Protein AF-A0A6V8P733-F1 (afdb_monomer_lite)

Foldseek 3Di:
DDPVVVVVVLVVVLVVVVVVVVVVVPPPDDCVVVVVVVVVVVVVVVVVPPPDPDDDPDPPPDDDDDPVVVVVPPPVVVVVVVVVVVVVSVVVSVVLVDDPPVVDDPDDPVVVLVVVLLVCVLVVDQLVVLLVQLVVLLVCLVVCVVVVNNVSSVVSNVSSVSSVVSSVVSVVVVVVVVVVVVVVVVVPPPPPPPPPDDPDPVVVVVVVVVVVVVVVVVVVVVSVVSVVVVVVVCCVVVVVVVVVVVVVVPPPPDDDDDDDDDDDDDDDDDDDDDDDDDDDDDDDPDDDDPDDDDDDDDQQAPAEDEFAAQAQDPCPSVVLVVVSVVLRHHYDYYYHDPHNHDPADEDDDDPPSDDCVVVVVRPPDPRHDYDD

Sequence (372 aa):
MGPWLILVIGVISGFLIILIGIYIYRVPMSKESKSHLQEEARSIARITLSKGGKPYRLEIKMPTIPKRLADFVPSARFGLYAIAAFLAGAILFSTFFGIIGIFGFMVRLPYLLIAYFLLCLAYRLDSRVSIGIALFLLALCPILLIMGDDYRANSAANVAYAFLAMGVFFQLIELFRERRVSVEGEESGTPVPEPGIAPKVGEISQRLSSRATVGRRRARRRFLIGLVALITVVSLVGGIYLAGRWFFVSEKAQEVAPEVTTKAEPAPPTKVEKAPEAKPSPPPKVERAPEAKPSLEIDKSKIKIQVLNGNGVAGEAARIADVLKGSGFDIQAIADADYDAYPHTFIRHKPGQGDGRWSASIPSLPGCSSWG

InterPro domains:
  IPR027381 LytR/CpsA/Psr regulator, C-terminal domain [PF13399] (303-351)

Organism: NCBI:txid2754717

Secondary structure (DSSP, 8-state):
--HHHHHHHHHHHHHHHHHHHHHHHHS---HHHHHHH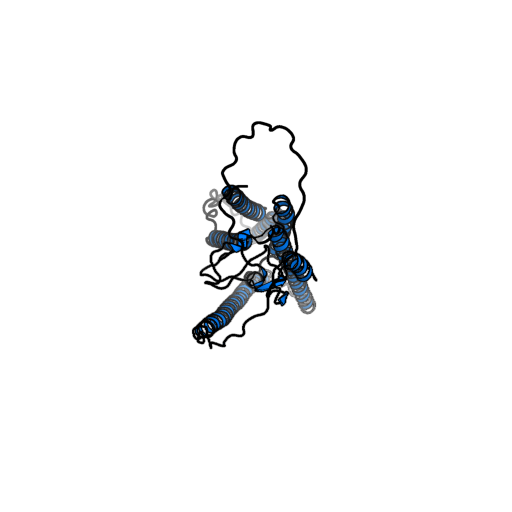HHHHHHHHHHGGGSS------------S-STTTTTS--HHHHHHHHHHHHHHHHHHHHHTS--EETTEE--HHHHHHHHHHHHHHHT--HHHHHHHHHHHHHHHHHHHHTT-HHHHHHHHHHHHHHHHHHHHHHHHHHHHHHHHHHHHHH--PPPPPTT----HHHHHHHHHHHHHHHHHHHHHHHHHHHHHHHHHHHHHHHHHHHHHHHHGGG----PPPPP-------PPPP----------PPP-------PPP-----GGG-EEEEEE-SS-TTHHHHHHHHHHHTT-EEEEEEE-S-S--SSEEE---TTS-SSGGGGTS---TTEEE--

pLDDT: mean 70.93, std 15.53, range [38.31, 98.06]

Radius of gyration: 37.91 Å; chains: 1; bounding box: 90×66×115 Å

Structure (mmCIF, N/CA/C/O backbone):
data_AF-A0A6V8P733-F1
#
_entry.id   AF-A0A6V8P733-F1
#
loop_
_atom_site.group_PDB
_atom_site.id
_atom_site.type_symbol
_atom_site.label_atom_id
_atom_site.label_alt_id
_atom_site.label_comp_id
_atom_site.label_asym_id
_atom_site.label_entity_id
_atom_site.label_seq_id
_atom_site.pdbx_PDB_ins_code
_atom_site.Cartn_x
_atom_site.Cartn_y
_atom_site.Cartn_z
_atom_site.occupancy
_atom_site.B_iso_or_equiv
_atom_site.auth_seq_id
_atom_site.auth_comp_id
_atom_site.auth_asym_id
_atom_site.auth_atom_id
_atom_site.pdbx_PDB_model_num
ATOM 1 N N . MET A 1 1 ? 8.555 18.206 -16.166 1.00 55.56 1 MET A N 1
ATOM 2 C CA . MET A 1 1 ? 8.320 19.032 -14.956 1.00 55.56 1 MET A CA 1
ATOM 3 C C . MET A 1 1 ? 9.546 18.943 -14.062 1.00 55.56 1 MET A C 1
ATOM 5 O O . MET A 1 1 ? 10.032 17.841 -13.857 1.00 55.56 1 MET A O 1
ATOM 9 N N . GLY A 1 2 ? 10.074 20.067 -13.569 1.00 76.62 2 GLY A N 1
ATOM 10 C CA . GLY A 1 2 ? 11.241 20.044 -12.679 1.00 76.62 2 GLY A CA 1
ATOM 11 C C . GLY A 1 2 ? 10.909 19.466 -11.291 1.00 76.62 2 GLY A C 1
ATOM 12 O O . GLY A 1 2 ? 9.777 19.634 -10.832 1.00 76.62 2 GLY A O 1
ATOM 13 N N . PRO A 1 3 ? 11.875 18.835 -10.594 1.00 59.12 3 PRO A N 1
ATOM 14 C CA . PRO A 1 3 ? 11.671 18.202 -9.281 1.00 59.12 3 PRO A CA 1
ATOM 15 C C . PRO A 1 3 ? 11.122 19.163 -8.212 1.00 59.12 3 PRO A C 1
ATOM 17 O O . PRO A 1 3 ? 10.379 18.754 -7.323 1.00 59.12 3 PRO A O 1
ATOM 20 N N . TRP A 1 4 ? 11.398 20.462 -8.347 1.00 67.06 4 TRP A N 1
ATOM 21 C CA . TRP A 1 4 ? 10.858 21.514 -7.483 1.00 67.06 4 TRP A CA 1
ATOM 22 C C . TRP A 1 4 ? 9.334 21.649 -7.541 1.00 67.06 4 TRP A C 1
ATOM 24 O O . TRP A 1 4 ? 8.705 21.920 -6.523 1.00 67.06 4 TRP A O 1
ATOM 34 N N . LEU A 1 5 ? 8.719 21.415 -8.702 1.00 66.88 5 LEU A N 1
ATOM 35 C CA . LEU A 1 5 ? 7.272 21.552 -8.858 1.00 66.88 5 LEU A CA 1
ATOM 36 C C . LEU A 1 5 ? 6.518 20.436 -8.118 1.00 66.88 5 LEU A C 1
ATOM 38 O O . LEU A 1 5 ? 5.485 20.686 -7.506 1.00 66.88 5 LEU A O 1
ATOM 42 N N . ILE A 1 6 ? 7.079 19.224 -8.110 1.00 57.59 6 ILE A N 1
ATOM 43 C CA . ILE A 1 6 ? 6.539 18.070 -7.378 1.00 57.59 6 ILE A CA 1
ATOM 44 C C . ILE A 1 6 ? 6.578 18.336 -5.867 1.00 57.59 6 ILE A C 1
ATOM 46 O O . ILE A 1 6 ? 5.619 18.042 -5.155 1.00 57.59 6 ILE A O 1
ATOM 50 N N . LEU A 1 7 ? 7.658 18.959 -5.389 1.00 55.47 7 LEU A N 1
ATOM 51 C CA . LEU A 1 7 ? 7.824 19.328 -3.984 1.00 55.47 7 LEU A CA 1
ATOM 52 C C . LEU A 1 7 ? 6.789 20.386 -3.563 1.00 55.47 7 LEU A C 1
ATOM 54 O O . LEU A 1 7 ? 6.132 20.233 -2.535 1.00 55.47 7 LEU A O 1
ATOM 58 N N . VAL A 1 8 ? 6.567 21.406 -4.398 1.00 71.94 8 VAL A N 1
ATOM 59 C CA . VAL A 1 8 ? 5.563 22.455 -4.150 1.00 71.94 8 VAL A CA 1
ATOM 60 C C . VAL A 1 8 ? 4.141 21.885 -4.136 1.00 71.94 8 VAL A C 1
ATOM 62 O O . VAL A 1 8 ? 3.382 22.172 -3.211 1.00 71.94 8 VAL A O 1
ATOM 65 N N . ILE A 1 9 ? 3.785 21.025 -5.098 1.00 69.00 9 ILE A N 1
ATOM 66 C CA . ILE A 1 9 ? 2.468 20.364 -5.137 1.00 69.00 9 ILE A CA 1
ATOM 67 C C . ILE A 1 9 ? 2.274 19.474 -3.900 1.00 69.00 9 ILE A C 1
ATOM 69 O O . ILE A 1 9 ? 1.206 19.492 -3.286 1.00 69.00 9 ILE A O 1
ATOM 73 N N . GLY A 1 10 ? 3.318 18.752 -3.484 1.00 63.66 10 GLY A N 1
ATOM 74 C CA . GLY A 1 10 ? 3.298 17.927 -2.280 1.00 63.66 10 GLY A CA 1
ATOM 75 C C . GLY A 1 10 ? 3.010 18.731 -1.011 1.00 63.66 10 GLY A C 1
ATOM 76 O O . GLY A 1 10 ? 2.095 18.385 -0.262 1.00 63.66 10 GLY A O 1
ATOM 77 N N . VAL A 1 11 ? 3.716 19.848 -0.814 1.00 64.62 11 VAL A N 1
ATOM 78 C CA . VAL A 1 11 ? 3.518 20.746 0.338 1.00 64.62 11 VAL A CA 1
ATOM 79 C C . VAL A 1 11 ? 2.111 21.347 0.343 1.00 64.62 11 VAL A C 1
ATOM 81 O O . VAL A 1 11 ? 1.450 21.337 1.382 1.00 64.62 11 VAL A O 1
ATOM 84 N N . ILE A 1 12 ? 1.619 21.809 -0.811 1.00 72.44 12 ILE A N 1
ATOM 85 C CA . ILE A 1 12 ? 0.267 22.375 -0.935 1.00 72.44 12 ILE A CA 1
ATOM 86 C C . ILE A 1 12 ? -0.797 21.313 -0.625 1.00 72.44 12 ILE A C 1
ATOM 88 O O . ILE A 1 12 ? -1.737 21.593 0.120 1.00 72.44 12 ILE A O 1
ATOM 92 N N . SER A 1 13 ? -0.635 20.080 -1.122 1.00 62.59 13 SER A N 1
ATOM 93 C CA . SER A 1 13 ? -1.574 18.982 -0.852 1.00 62.59 13 SER A CA 1
ATOM 94 C C . SER A 1 13 ? -1.619 18.601 0.633 1.00 62.59 13 SER A C 1
ATOM 96 O O . SER A 1 13 ? -2.702 18.439 1.197 1.00 62.59 13 SER A O 1
ATOM 98 N N . GLY A 1 14 ? -0.461 18.554 1.304 1.00 62.41 14 GLY A N 1
ATOM 99 C CA . GLY A 1 14 ? -0.376 18.293 2.740 1.00 62.41 14 GLY A CA 1
ATOM 100 C C . GLY A 1 14 ? -1.059 19.385 3.562 1.00 62.41 14 GLY A C 1
ATOM 101 O O . GLY A 1 14 ? -1.810 19.088 4.493 1.00 62.41 14 GLY A O 1
ATOM 102 N N . PHE A 1 15 ? -0.877 20.650 3.174 1.00 65.38 15 PHE A N 1
ATOM 103 C CA . PHE A 1 15 ? -1.546 21.780 3.818 1.00 65.38 15 PHE A CA 1
ATOM 104 C C . PHE A 1 15 ? -3.069 21.727 3.629 1.00 65.38 15 PHE A C 1
ATOM 106 O O . PHE A 1 15 ? -3.821 21.976 4.572 1.00 65.38 15 PHE A O 1
ATOM 113 N N . LEU A 1 16 ? -3.536 21.334 2.440 1.00 70.38 16 LEU A N 1
ATOM 114 C CA . LEU A 1 16 ? -4.960 21.190 2.138 1.00 70.38 16 LEU A CA 1
ATOM 115 C C . LEU A 1 16 ? -5.617 20.086 2.982 1.00 70.38 16 LEU A C 1
ATOM 117 O O . LEU A 1 16 ? -6.702 20.296 3.519 1.00 70.38 16 LEU A O 1
ATOM 121 N N . ILE A 1 17 ? -4.947 18.944 3.172 1.00 69.75 17 ILE A N 1
ATOM 122 C CA . ILE A 1 17 ? -5.433 17.848 4.030 1.00 69.75 17 ILE A CA 1
ATOM 123 C C . ILE A 1 17 ? -5.555 18.308 5.488 1.00 69.75 17 ILE A C 1
ATOM 125 O O . ILE A 1 17 ? -6.558 18.022 6.144 1.00 69.75 17 ILE A O 1
ATOM 129 N N . ILE A 1 18 ? -4.574 19.064 5.993 1.00 61.97 18 ILE A N 1
ATOM 130 C CA . ILE A 1 18 ? -4.623 19.639 7.345 1.00 61.97 18 ILE A CA 1
ATOM 131 C C . ILE A 1 18 ? -5.804 20.610 7.472 1.00 61.97 18 ILE A C 1
ATOM 133 O O . ILE A 1 18 ? -6.551 20.544 8.449 1.00 61.97 18 ILE A O 1
ATOM 137 N N . LEU A 1 19 ? -6.024 21.473 6.476 1.00 69.94 19 LEU A N 1
ATOM 138 C CA . LEU A 1 19 ? -7.146 22.415 6.459 1.00 69.94 19 LEU A CA 1
ATOM 139 C C . LEU A 1 19 ? -8.509 21.710 6.392 1.00 69.94 19 LEU A C 1
ATOM 141 O O . LEU A 1 19 ? -9.424 22.106 7.113 1.00 69.94 19 LEU A O 1
ATOM 145 N N . ILE A 1 20 ? -8.639 20.644 5.598 1.00 69.38 20 ILE A N 1
ATOM 146 C CA . ILE A 1 20 ? -9.849 19.808 5.535 1.00 69.38 20 ILE A CA 1
ATOM 147 C C . ILE A 1 20 ? -10.085 19.112 6.879 1.00 69.38 20 ILE A C 1
ATOM 149 O O . ILE A 1 20 ? -11.205 19.123 7.386 1.00 69.38 20 ILE A O 1
ATOM 153 N N . GLY A 1 21 ? -9.034 18.572 7.502 1.00 64.31 21 GLY A N 1
ATOM 154 C CA . GLY A 1 21 ? -9.106 17.986 8.840 1.00 64.31 21 GLY A CA 1
ATOM 155 C C . GLY A 1 21 ? -9.596 18.993 9.880 1.00 64.31 21 GLY A C 1
ATOM 156 O O . GLY A 1 21 ? -10.518 18.693 10.635 1.00 64.31 21 GLY A O 1
ATOM 157 N N . ILE A 1 22 ? -9.053 20.217 9.866 1.00 66.56 22 ILE A N 1
ATOM 158 C CA . ILE A 1 22 ? -9.512 21.323 10.717 1.00 66.56 22 ILE A CA 1
ATOM 159 C C . ILE A 1 22 ? -10.975 21.665 10.419 1.00 66.56 22 ILE A C 1
ATOM 161 O O . ILE A 1 22 ? -11.746 21.835 11.357 1.00 66.56 22 ILE A O 1
ATOM 165 N N . TYR A 1 23 ? -11.378 21.754 9.149 1.00 71.69 23 TYR A N 1
ATOM 166 C CA . TYR A 1 23 ? -12.747 22.092 8.752 1.00 71.69 23 TYR A CA 1
ATOM 167 C C . TYR A 1 23 ? -13.765 21.045 9.220 1.00 71.69 23 TYR A C 1
ATOM 169 O O . TYR A 1 23 ? -14.768 21.408 9.833 1.00 71.69 23 TYR A O 1
ATOM 177 N N . ILE A 1 24 ? -13.472 19.755 9.025 1.00 62.53 24 ILE A N 1
ATOM 178 C CA . ILE A 1 24 ? -14.313 18.643 9.494 1.00 62.53 24 ILE A CA 1
ATOM 179 C C . ILE A 1 24 ? -14.423 18.668 11.022 1.00 62.53 24 ILE A C 1
ATOM 181 O O . ILE A 1 24 ? -15.520 18.549 11.563 1.00 62.53 24 ILE A O 1
ATOM 185 N N . TYR A 1 25 ? -13.313 18.901 11.730 1.00 57.31 25 TYR A N 1
ATOM 186 C CA . TYR A 1 25 ? -13.326 19.014 13.193 1.00 57.31 25 TYR A CA 1
ATOM 187 C C . TYR A 1 25 ? -14.029 20.278 13.701 1.00 57.31 25 TYR A C 1
ATOM 189 O O . TYR A 1 25 ? -14.443 20.347 14.860 1.00 57.31 25 TYR A O 1
ATOM 197 N N . ARG A 1 26 ? -14.147 21.295 12.843 1.00 57.25 26 ARG A N 1
ATOM 198 C CA . ARG A 1 26 ? -14.798 22.569 13.141 1.00 57.25 26 ARG A CA 1
ATOM 199 C C . ARG A 1 26 ? -16.292 22.547 12.850 1.00 57.25 26 ARG A C 1
ATOM 201 O O . ARG A 1 26 ? -16.945 23.514 13.235 1.00 57.25 26 ARG A O 1
ATOM 208 N N . VAL A 1 27 ? -16.844 21.489 12.239 1.00 47.72 27 VAL A N 1
ATOM 209 C CA . VAL A 1 27 ? -18.299 21.334 12.107 1.00 47.72 27 VAL A CA 1
ATOM 210 C C . VAL A 1 27 ? -18.886 21.359 13.521 1.00 47.72 27 VAL A C 1
ATOM 212 O O . VAL A 1 27 ? -18.653 20.443 14.314 1.00 47.72 27 VAL A O 1
ATOM 215 N N . PRO A 1 28 ? -19.582 22.442 13.900 1.00 49.06 28 PRO A N 1
ATOM 216 C CA . PRO A 1 28 ? -20.073 22.587 15.252 1.00 49.06 28 PRO A CA 1
ATOM 217 C C . PRO A 1 28 ? -21.143 21.521 15.467 1.00 49.06 28 PRO A C 1
ATOM 219 O O . PRO A 1 28 ? -22.104 21.458 14.702 1.00 49.06 28 PRO A O 1
ATOM 222 N N . MET A 1 29 ? -20.976 20.706 16.515 1.00 49.16 29 MET A N 1
ATOM 223 C CA . MET A 1 29 ? -22.036 19.846 17.053 1.00 49.16 29 MET A CA 1
ATOM 224 C C . MET A 1 29 ? -23.368 20.601 16.988 1.00 49.16 29 MET A C 1
ATOM 226 O O . MET A 1 29 ? -23.444 21.745 17.463 1.00 49.16 29 MET A O 1
ATOM 230 N N . SER A 1 30 ? -24.356 19.991 16.323 1.00 46.78 30 SER A N 1
ATOM 231 C CA . SER A 1 30 ? -25.614 20.636 15.953 1.00 46.78 30 SER A CA 1
ATOM 232 C C . SER A 1 30 ? -26.247 21.324 17.167 1.00 46.78 30 SER A C 1
ATOM 234 O O . SER A 1 30 ? -26.130 20.876 18.315 1.00 46.78 30 SER A O 1
ATOM 236 N N . LYS A 1 31 ? -26.896 22.467 16.920 1.00 48.22 31 LYS A N 1
ATOM 237 C CA . LYS A 1 31 ? -27.507 23.311 17.960 1.00 48.22 31 LYS A CA 1
ATOM 238 C C . LYS A 1 31 ? -28.497 22.542 18.858 1.00 48.22 31 LYS A C 1
ATOM 240 O O . LYS A 1 31 ? -28.681 22.960 19.998 1.00 48.22 31 LYS A O 1
ATOM 245 N N . GLU A 1 32 ? -29.036 21.409 18.403 1.00 51.88 32 GLU A N 1
ATOM 246 C CA . GLU A 1 32 ? -29.930 20.524 19.168 1.00 51.88 32 GLU A CA 1
ATOM 247 C C . GLU A 1 32 ? -29.290 19.923 20.425 1.00 51.88 32 GLU A C 1
ATOM 249 O O . GLU A 1 32 ? -29.946 19.805 21.457 1.00 51.88 32 GLU A O 1
ATOM 254 N N . SER A 1 33 ? -27.989 19.611 20.410 1.00 53.69 33 SER A N 1
ATOM 255 C CA . SER A 1 33 ? -27.329 19.086 21.617 1.00 53.69 33 SER A CA 1
ATOM 256 C C . SER A 1 33 ? -27.213 20.152 22.717 1.00 53.69 33 SER A C 1
ATOM 258 O O . SER A 1 33 ? -27.236 19.842 23.909 1.00 53.69 33 SER A O 1
ATOM 260 N N . LYS A 1 34 ? -27.135 21.434 22.329 1.00 54.44 34 LYS A N 1
ATOM 261 C CA . LYS A 1 34 ? -27.039 22.557 23.272 1.00 54.44 34 LYS A CA 1
ATOM 262 C C . LYS A 1 34 ? -28.395 22.946 23.854 1.00 54.44 34 LYS A C 1
ATOM 264 O O . LYS A 1 34 ? -28.431 23.334 25.019 1.00 54.44 34 LYS A O 1
ATOM 269 N N . SER A 1 35 ? -29.485 22.829 23.094 1.00 64.50 35 SER A N 1
ATOM 270 C CA . SER A 1 35 ? -30.830 23.108 23.613 1.00 64.50 35 SER A CA 1
ATOM 271 C C . SER A 1 35 ? -31.251 22.085 24.666 1.00 64.50 35 SER A C 1
ATOM 273 O O . SER A 1 35 ? -31.761 22.490 25.706 1.00 64.50 35 SER A O 1
ATOM 275 N N . HIS A 1 36 ? -30.930 20.801 24.475 1.00 58.41 36 HIS A N 1
ATOM 276 C CA . HIS A 1 36 ? -31.295 19.747 25.429 1.00 58.41 36 HIS A CA 1
ATOM 277 C C . HIS A 1 36 ? -30.606 19.917 26.797 1.00 58.41 36 HIS A C 1
ATOM 279 O O . HIS A 1 36 ? -31.254 19.838 27.838 1.00 58.41 36 HIS A O 1
ATOM 285 N N . LEU A 1 37 ? -29.310 20.257 26.811 1.00 61.94 37 LEU A N 1
ATOM 286 C CA . LEU A 1 37 ? -28.568 20.546 28.050 1.00 61.94 37 LEU A CA 1
ATOM 287 C C . LEU A 1 37 ? -29.039 21.839 28.734 1.00 61.94 37 LEU A C 1
ATOM 289 O O . LEU A 1 37 ? -28.993 21.960 29.959 1.00 61.94 37 LEU A O 1
ATOM 293 N N . GLN A 1 38 ? -29.489 22.822 27.953 1.00 69.50 38 GLN A N 1
ATOM 294 C CA . GLN A 1 38 ? -29.988 24.088 28.482 1.00 69.50 38 GLN A CA 1
ATOM 295 C C . GLN A 1 38 ? -31.410 23.953 29.053 1.00 69.50 38 GLN A C 1
ATOM 297 O O . GLN A 1 38 ? -31.733 24.619 30.038 1.00 69.50 38 GLN A O 1
ATOM 302 N N . GLU A 1 39 ? -32.244 23.081 28.486 1.00 67.00 39 GLU A N 1
ATOM 303 C CA . GLU A 1 39 ? -33.546 22.718 29.053 1.00 67.00 39 GLU A CA 1
ATOM 304 C C . GLU A 1 39 ? -33.414 21.863 30.314 1.00 67.00 39 GLU A C 1
ATOM 306 O O . GLU A 1 39 ? -34.112 22.126 31.292 1.00 67.00 39 GLU A O 1
ATOM 311 N N . GLU A 1 40 ? -32.463 20.928 30.351 1.00 66.44 40 GLU A N 1
ATOM 312 C CA . GLU A 1 40 ? -32.188 20.108 31.536 1.00 66.44 40 GLU A CA 1
ATOM 313 C C . GLU A 1 40 ? -31.651 20.957 32.706 1.00 66.44 40 GLU A C 1
ATOM 315 O O . GLU A 1 40 ? -32.096 20.833 33.846 1.00 66.44 40 GLU A O 1
ATOM 320 N N . ALA A 1 41 ? -30.783 21.937 32.430 1.00 63.50 41 ALA A N 1
ATOM 321 C CA . ALA A 1 41 ? -30.348 22.901 33.444 1.00 63.50 41 ALA A CA 1
ATOM 322 C C . ALA A 1 41 ? -31.504 23.787 33.957 1.00 63.50 41 ALA A C 1
ATOM 324 O O . ALA A 1 41 ? -31.560 24.127 35.143 1.00 63.50 41 ALA A O 1
ATOM 325 N N . ARG A 1 42 ? -32.453 24.151 33.081 1.00 67.19 42 ARG A N 1
ATOM 326 C CA . ARG A 1 42 ? -33.645 24.934 33.454 1.00 67.19 42 ARG A CA 1
ATOM 327 C C . ARG A 1 42 ? -34.664 24.119 34.249 1.00 67.19 42 ARG A C 1
ATOM 329 O O . ARG A 1 42 ? -35.345 24.703 35.092 1.00 67.19 42 ARG A O 1
ATOM 336 N N . SER A 1 43 ? -34.795 22.817 33.996 1.00 60.12 43 SER A N 1
ATOM 337 C CA . SER A 1 43 ? -35.713 21.949 34.743 1.00 60.12 43 SER A CA 1
ATOM 338 C C . SER A 1 43 ? -35.197 21.689 36.161 1.00 60.12 43 SER A C 1
ATOM 340 O O . SER A 1 43 ? -35.960 21.830 37.117 1.00 60.12 43 SER A O 1
ATOM 342 N N . ILE A 1 44 ? -33.887 21.463 36.327 1.00 56.00 44 ILE A N 1
ATOM 343 C CA . ILE A 1 44 ? -33.249 21.298 37.644 1.00 56.00 44 ILE A CA 1
ATOM 344 C C . ILE A 1 44 ? -33.380 22.577 38.486 1.00 56.00 44 ILE A C 1
ATOM 346 O O . ILE A 1 44 ? -33.734 22.505 39.662 1.00 56.00 44 ILE A O 1
ATOM 350 N N . ALA A 1 45 ? -33.176 23.760 37.893 1.00 57.19 45 ALA A N 1
ATOM 351 C CA . ALA A 1 45 ? -33.324 25.034 38.602 1.00 57.19 45 ALA A CA 1
ATOM 352 C C . ALA A 1 45 ? -34.768 25.304 39.073 1.00 57.19 45 ALA A C 1
ATOM 354 O O . ALA A 1 45 ? -34.972 25.928 40.115 1.00 57.19 45 ALA A O 1
ATOM 355 N N . ARG A 1 46 ? -35.774 24.813 38.335 1.00 54.22 46 ARG A N 1
ATOM 356 C CA . ARG A 1 46 ? -37.192 24.969 38.694 1.00 54.22 46 ARG A CA 1
ATOM 357 C C . ARG A 1 46 ? -37.601 24.100 39.886 1.00 54.22 46 ARG A C 1
ATOM 359 O O . ARG A 1 46 ? -38.428 24.528 40.685 1.00 54.22 46 ARG A O 1
ATOM 366 N N . ILE A 1 47 ? -37.006 22.917 40.041 1.00 53.72 47 ILE A N 1
ATOM 367 C CA . ILE A 1 47 ? -37.365 21.967 41.109 1.00 53.72 47 ILE A CA 1
ATOM 368 C C . ILE A 1 47 ? -36.881 22.453 42.488 1.00 53.72 47 ILE A C 1
ATOM 370 O O . ILE A 1 47 ? -37.546 22.222 43.497 1.00 53.72 47 ILE A O 1
ATOM 374 N N . THR A 1 48 ? -35.772 23.191 42.551 1.00 53.31 48 THR A N 1
ATOM 375 C CA . THR A 1 48 ? -35.184 23.634 43.828 1.00 53.31 48 THR A CA 1
ATOM 376 C C . THR A 1 48 ? -35.931 24.809 44.477 1.00 53.31 48 THR A C 1
ATOM 378 O O . THR A 1 48 ? -35.799 25.025 45.678 1.00 53.31 48 THR A O 1
ATOM 381 N N . LEU A 1 49 ? -36.755 25.548 43.726 1.00 53.03 49 LEU A N 1
ATOM 382 C CA . LEU A 1 49 ? -37.459 26.741 44.226 1.00 53.03 49 LEU A CA 1
ATOM 383 C C . LEU A 1 49 ? -38.832 26.458 44.858 1.00 53.03 49 LEU A C 1
ATOM 385 O O . LEU A 1 49 ? -39.411 27.351 45.466 1.00 53.03 49 LEU A O 1
ATOM 389 N N . SER A 1 50 ? -39.355 25.230 44.769 1.00 48.50 50 SER A N 1
ATOM 390 C CA . SER A 1 50 ? -40.698 24.910 45.285 1.00 48.50 50 SER A CA 1
ATOM 391 C C . SER A 1 50 ? -40.721 24.423 46.743 1.00 48.50 50 SER A C 1
ATOM 393 O O . SER A 1 50 ? -41.789 24.092 47.259 1.00 48.50 50 SER A O 1
ATOM 395 N N . LYS A 1 51 ? -39.575 24.350 47.433 1.00 47.91 51 LYS A N 1
ATOM 396 C CA . LYS A 1 51 ? -39.474 23.733 48.766 1.00 47.91 51 LYS A CA 1
ATOM 397 C C . LYS A 1 51 ? -39.238 24.777 49.864 1.00 47.91 51 LYS A C 1
ATOM 399 O O . LYS A 1 51 ? -38.142 24.895 50.397 1.00 47.91 51 LYS A O 1
ATOM 404 N N . GLY A 1 52 ? -40.289 25.518 50.210 1.00 58.34 52 GLY A N 1
ATOM 405 C CA . GLY A 1 52 ? -40.328 26.381 51.398 1.00 58.34 52 GLY A CA 1
ATOM 406 C C . GLY A 1 52 ? -40.769 27.801 51.073 1.00 58.34 52 GLY A C 1
ATOM 407 O O . GLY A 1 52 ? -39.963 28.617 50.644 1.00 58.34 52 GLY A O 1
ATOM 408 N N . GLY A 1 53 ? -42.058 28.079 51.283 1.00 54.38 53 GLY A N 1
ATOM 409 C CA . GLY A 1 53 ? -42.756 29.319 50.930 1.00 54.38 53 GLY A CA 1
ATOM 410 C C . GLY A 1 53 ? -42.289 30.580 51.661 1.00 54.38 53 GLY A C 1
ATOM 411 O O . GLY A 1 53 ? -43.050 31.173 52.419 1.00 54.38 53 GLY A O 1
ATOM 412 N N . LYS A 1 54 ? -41.059 31.029 51.407 1.00 53.47 54 LYS A N 1
ATOM 413 C CA . LYS A 1 54 ? -40.601 32.385 51.723 1.00 53.47 54 LYS A CA 1
ATOM 414 C C . LYS A 1 54 ? -40.088 33.057 50.442 1.00 53.47 54 LYS A C 1
ATOM 416 O O . LYS A 1 54 ? -39.345 32.425 49.692 1.00 53.47 54 LYS A O 1
ATOM 421 N N . PRO A 1 55 ? -40.474 34.313 50.157 1.00 48.97 55 PRO A N 1
ATOM 422 C CA . PRO A 1 55 ? -40.005 35.029 48.979 1.00 48.97 55 PRO A CA 1
ATOM 423 C C . PRO A 1 55 ? -38.547 35.446 49.191 1.00 48.97 55 PRO A C 1
ATOM 425 O O . PRO A 1 55 ? -38.255 36.423 49.877 1.00 48.97 55 PRO A O 1
ATOM 428 N N . TYR A 1 56 ? -37.611 34.699 48.615 1.00 51.44 56 TYR A N 1
ATOM 429 C CA . TYR A 1 56 ? -36.213 35.114 48.568 1.00 51.44 56 TYR A CA 1
ATOM 430 C C . TYR A 1 56 ? -36.007 36.026 47.355 1.00 51.44 56 TYR A C 1
ATOM 432 O O . TYR A 1 56 ? -36.267 35.634 46.216 1.00 51.44 56 TYR A O 1
ATOM 440 N N . ARG A 1 57 ? -35.539 37.256 47.598 1.00 46.41 57 ARG A N 1
ATOM 441 C CA . ARG A 1 57 ? -35.109 38.193 46.554 1.00 46.41 57 ARG A CA 1
ATOM 442 C C . ARG A 1 57 ? -33.827 37.645 45.931 1.00 46.41 57 ARG A C 1
ATOM 444 O O . ARG A 1 57 ? -32.750 37.752 46.509 1.00 46.41 57 ARG A O 1
ATOM 451 N N . LEU A 1 58 ? -33.968 36.994 44.784 1.00 48.25 58 LEU A N 1
ATOM 452 C CA . LEU A 1 58 ? -32.868 36.342 44.087 1.00 48.25 58 LEU A CA 1
ATOM 453 C C . LEU A 1 58 ? -32.093 37.404 43.304 1.00 48.25 58 LEU A C 1
ATOM 455 O O . LEU A 1 58 ? -32.468 37.791 42.199 1.00 48.25 58 LEU A O 1
ATOM 459 N N . GLU A 1 59 ? -31.035 37.928 43.918 1.00 44.56 59 GLU A N 1
ATOM 460 C CA . GLU A 1 59 ? -30.091 38.818 43.253 1.00 44.56 59 GLU A CA 1
ATOM 461 C C . GLU A 1 59 ? -29.258 37.978 42.275 1.00 44.56 59 GLU A C 1
ATOM 463 O O . GLU A 1 59 ? -28.242 37.372 42.620 1.00 44.56 59 GLU A O 1
ATOM 468 N N . ILE A 1 60 ? -29.744 37.861 41.039 1.00 47.94 60 ILE A N 1
ATOM 469 C CA . ILE A 1 60 ? -29.017 37.184 39.968 1.00 47.94 60 ILE A CA 1
ATOM 470 C C . ILE A 1 60 ? -27.885 38.121 39.545 1.00 47.94 60 ILE A C 1
ATOM 472 O O . ILE A 1 60 ? -28.023 38.922 38.621 1.00 47.94 60 ILE A O 1
ATOM 476 N N . LYS A 1 61 ? -26.745 38.016 40.233 1.00 38.31 61 LYS A N 1
ATOM 477 C CA . LYS A 1 61 ? -25.464 38.498 39.715 1.00 38.31 61 LYS A CA 1
ATOM 478 C C . LYS A 1 61 ? -25.230 37.792 38.386 1.00 38.31 61 LYS A C 1
ATOM 480 O O . LYS A 1 61 ? -24.925 36.599 38.357 1.00 38.31 61 LYS A O 1
ATOM 485 N N . MET A 1 62 ? -25.421 38.515 37.284 1.00 41.59 62 MET A N 1
ATOM 486 C CA . MET A 1 62 ? -25.072 37.986 35.975 1.00 41.59 62 MET A CA 1
ATOM 487 C C . MET A 1 62 ? -23.586 37.608 35.985 1.00 41.59 62 MET A C 1
ATOM 489 O O . MET A 1 62 ? -22.763 38.386 36.477 1.00 41.59 62 MET A O 1
ATOM 493 N N . PRO A 1 63 ? -23.232 36.415 35.484 1.00 48.03 63 PRO A N 1
ATOM 494 C CA . PRO A 1 63 ? -21.851 35.975 35.443 1.00 48.03 63 PRO A CA 1
ATOM 495 C C . PRO A 1 63 ? -21.045 36.952 34.587 1.00 48.03 63 PRO A C 1
ATOM 497 O O . PRO A 1 63 ? -21.421 37.266 33.456 1.00 48.03 63 PRO A O 1
ATOM 500 N N . THR A 1 64 ? -19.935 37.428 35.142 1.00 46.91 64 THR A N 1
ATOM 501 C CA . THR A 1 64 ? -18.894 38.153 34.417 1.00 46.91 64 THR A CA 1
ATOM 502 C C . THR A 1 64 ? -18.584 37.438 33.102 1.00 46.91 64 THR A C 1
ATOM 504 O O . THR A 1 64 ? -18.440 36.213 33.057 1.00 46.91 64 THR A O 1
ATOM 507 N N . ILE A 1 65 ? -18.537 38.223 32.021 1.00 42.50 65 ILE A N 1
ATOM 508 C CA . ILE A 1 65 ? -18.311 37.766 30.647 1.00 42.50 65 ILE A CA 1
ATOM 509 C C . ILE A 1 65 ? -17.105 36.807 30.610 1.00 42.50 65 ILE A C 1
ATOM 511 O O . ILE A 1 65 ? -16.100 37.029 31.287 1.00 42.50 65 ILE A O 1
ATOM 515 N N . PRO A 1 66 ? -17.248 35.680 29.896 1.00 46.03 66 PRO A N 1
ATOM 516 C CA . PRO A 1 66 ? -16.672 34.410 30.306 1.00 46.03 66 PRO A CA 1
ATOM 517 C C . PRO A 1 66 ? -15.170 34.302 30.050 1.00 46.03 66 PRO A C 1
ATOM 519 O O . PRO A 1 66 ? -14.645 34.846 29.082 1.00 46.03 66 PRO A O 1
ATOM 522 N N . LYS A 1 67 ? -14.526 33.410 30.813 1.00 49.91 67 LYS A N 1
ATOM 523 C CA . LYS A 1 67 ? -13.213 32.780 30.552 1.00 49.91 67 LYS A CA 1
ATOM 524 C C . LYS A 1 67 ? -13.082 32.090 29.164 1.00 49.91 67 LYS A C 1
ATOM 526 O O . LYS A 1 67 ? -12.172 31.297 28.957 1.00 49.91 67 LYS A O 1
ATOM 531 N N . ARG A 1 68 ? -13.946 32.389 28.182 1.00 48.53 68 ARG A N 1
ATOM 532 C CA . ARG A 1 68 ? -14.024 31.759 26.849 1.00 48.53 68 ARG A CA 1
ATOM 533 C C . ARG A 1 68 ? -12.822 32.003 25.934 1.00 48.53 68 ARG A C 1
ATOM 535 O O . ARG A 1 68 ? -12.747 31.331 24.914 1.00 48.53 68 ARG A O 1
ATOM 542 N N . LEU A 1 69 ? -11.895 32.902 26.269 1.00 45.75 69 LEU A N 1
ATOM 543 C CA . LEU A 1 69 ? -10.606 32.980 25.564 1.00 45.75 69 LEU A CA 1
ATOM 544 C C . LEU A 1 69 ? -9.495 32.143 26.218 1.00 45.75 69 LEU A C 1
ATOM 546 O O . LEU A 1 69 ? -8.542 31.792 25.534 1.00 45.75 69 LEU A O 1
ATOM 550 N N . ALA A 1 70 ? -9.623 31.759 27.493 1.00 48.22 70 ALA A N 1
ATOM 551 C CA . ALA A 1 70 ? -8.628 30.926 28.177 1.00 48.22 70 ALA A CA 1
ATOM 552 C C . ALA A 1 70 ? -8.824 29.419 27.911 1.00 48.22 70 ALA A C 1
ATOM 554 O O . ALA A 1 70 ? -7.865 28.657 27.973 1.00 48.22 70 ALA A O 1
ATOM 555 N N . ASP A 1 71 ? -10.031 28.995 27.522 1.00 52.38 71 ASP A N 1
ATOM 556 C CA . ASP A 1 71 ? -10.294 27.625 27.046 1.00 52.38 71 ASP A CA 1
ATOM 557 C C . ASP A 1 71 ? -9.940 27.433 25.558 1.00 52.38 71 ASP A C 1
ATOM 559 O O . ASP A 1 71 ? -10.015 26.323 25.032 1.00 52.38 71 ASP A O 1
ATOM 563 N N . PHE A 1 72 ? -9.523 28.507 24.872 1.00 49.09 72 PHE A N 1
ATOM 564 C CA . PHE A 1 72 ? -8.944 28.443 23.528 1.00 49.09 72 PHE A CA 1
ATOM 565 C C . PHE A 1 72 ? -7.437 28.151 23.567 1.00 49.09 72 PHE A C 1
ATOM 567 O O . PHE A 1 72 ? -6.733 28.350 22.583 1.00 49.09 72 PHE A O 1
ATOM 574 N N . VAL A 1 73 ? -6.921 27.660 24.697 1.00 48.41 73 VAL A N 1
ATOM 575 C CA . VAL A 1 73 ? -5.673 26.905 24.690 1.00 48.41 73 VAL A CA 1
ATOM 576 C C . VAL A 1 73 ? -6.042 25.529 24.144 1.00 48.41 73 VAL A C 1
ATOM 578 O O . VAL A 1 73 ? -6.724 24.777 24.851 1.00 48.41 73 VAL A O 1
ATOM 581 N N . PRO A 1 74 ? -5.672 25.180 22.894 1.00 51.06 74 PRO A N 1
ATOM 582 C CA . PRO A 1 74 ? -5.872 23.830 22.395 1.00 51.06 74 PRO A CA 1
ATOM 583 C C . PRO A 1 74 ? -5.294 22.893 23.447 1.00 51.06 74 PRO A C 1
ATOM 585 O O . PRO A 1 74 ? -4.107 22.971 23.762 1.00 51.06 74 PRO A O 1
ATOM 588 N N . SER A 1 75 ? -6.158 22.079 24.068 1.00 62.62 75 SER A N 1
ATOM 589 C CA . SER A 1 75 ? -5.725 21.143 25.107 1.00 62.62 75 SER A CA 1
ATOM 590 C C . SER A 1 75 ? -4.465 20.439 24.606 1.00 62.62 75 SER A C 1
ATOM 592 O O . SER A 1 75 ? -4.419 20.103 23.426 1.00 62.62 75 SER A O 1
ATOM 594 N N . ALA A 1 76 ? -3.446 20.216 25.440 1.00 60.19 76 ALA A N 1
ATOM 595 C CA . ALA A 1 76 ? -2.157 19.648 25.002 1.00 60.19 76 ALA A CA 1
ATOM 596 C C . ALA A 1 76 ? -2.291 18.378 24.121 1.00 60.19 76 ALA A C 1
ATOM 598 O O . ALA A 1 76 ? -1.417 18.042 23.328 1.00 60.19 76 ALA A O 1
ATOM 599 N N . ARG A 1 77 ? -3.440 17.699 24.212 1.00 62.88 77 ARG A N 1
ATOM 600 C CA . ARG A 1 77 ? -3.855 16.589 23.353 1.00 62.88 77 ARG A CA 1
ATOM 601 C C . ARG A 1 77 ? -4.032 16.976 21.882 1.00 62.88 77 ARG A C 1
ATOM 603 O O . ARG A 1 77 ? -3.644 16.202 21.026 1.00 62.88 77 ARG A O 1
ATOM 610 N N . PHE A 1 78 ? -4.584 18.146 21.577 1.00 67.31 78 PHE A N 1
ATOM 611 C CA . PHE A 1 78 ? -4.770 18.635 20.209 1.00 67.31 78 PHE A CA 1
ATOM 612 C C . PHE A 1 78 ? -3.427 18.858 19.505 1.00 67.31 78 PHE A C 1
ATOM 614 O O . PHE A 1 78 ? -3.264 18.430 18.367 1.00 67.31 78 PHE A O 1
ATOM 621 N N . GLY A 1 79 ? -2.440 19.424 20.210 1.00 68.44 79 GLY A N 1
ATOM 622 C CA . GLY A 1 79 ? -1.065 19.518 19.709 1.00 68.44 79 GLY A CA 1
ATOM 623 C C . GLY A 1 79 ? -0.459 18.139 19.435 1.00 68.44 79 GLY A C 1
ATOM 624 O O . GLY A 1 79 ? 0.111 17.920 18.372 1.00 68.44 79 GLY A O 1
ATOM 625 N N . LEU A 1 80 ? -0.669 17.175 20.338 1.00 70.50 80 LEU A N 1
ATOM 626 C CA . LEU A 1 80 ? -0.198 15.800 20.150 1.00 70.50 80 LEU A CA 1
ATOM 627 C C . LEU A 1 80 ? -0.856 15.110 18.942 1.00 70.50 80 LEU A C 1
ATOM 629 O O . LEU A 1 80 ? -0.166 14.438 18.183 1.00 70.50 80 LEU A O 1
ATOM 633 N N . TYR A 1 81 ? -2.165 15.288 18.734 1.00 73.19 81 TYR A N 1
ATOM 634 C CA . TYR A 1 81 ? -2.864 14.731 17.572 1.00 73.19 81 TYR A CA 1
ATOM 635 C C . TYR A 1 81 ? -2.429 15.395 16.265 1.00 73.19 81 TYR A C 1
ATOM 637 O O . TYR A 1 81 ? -2.264 14.696 15.272 1.00 73.19 81 TYR A O 1
ATOM 645 N N . ALA A 1 82 ? -2.188 16.708 16.265 1.00 66.56 82 ALA A N 1
ATOM 646 C CA . ALA A 1 82 ? -1.673 17.419 15.098 1.00 66.56 82 ALA A CA 1
ATOM 647 C C . ALA A 1 82 ? -0.251 16.961 14.736 1.00 66.56 82 ALA A C 1
ATOM 649 O O . ALA A 1 82 ? 0.026 16.699 13.570 1.00 66.56 82 ALA A O 1
ATOM 650 N N . ILE A 1 83 ? 0.626 16.781 15.731 1.00 67.75 83 ILE A N 1
ATOM 651 C CA . ILE A 1 83 ? 1.986 16.255 15.532 1.00 67.75 83 ILE A CA 1
ATOM 652 C C . ILE A 1 83 ? 1.943 14.797 15.057 1.00 67.75 83 ILE A C 1
ATOM 654 O O . ILE A 1 83 ? 2.657 14.440 14.126 1.00 67.75 83 ILE A O 1
ATOM 658 N N . ALA A 1 84 ? 1.082 13.960 15.643 1.00 72.31 84 ALA A N 1
ATOM 659 C CA . ALA A 1 84 ? 0.914 12.570 15.220 1.00 72.31 84 ALA A CA 1
ATOM 660 C C . ALA A 1 84 ? 0.353 12.465 13.794 1.00 72.31 84 ALA A C 1
ATOM 662 O O . ALA A 1 84 ? 0.825 11.643 13.015 1.00 72.31 84 ALA A O 1
ATOM 663 N N . ALA A 1 85 ? -0.610 13.315 13.430 1.00 68.31 85 ALA A N 1
ATOM 664 C CA . ALA A 1 85 ? -1.159 13.384 12.080 1.00 68.31 85 ALA A CA 1
ATOM 665 C C . ALA A 1 85 ? -0.127 13.906 11.071 1.00 68.31 85 ALA A C 1
ATOM 667 O O . ALA A 1 85 ? -0.036 13.373 9.970 1.00 68.31 85 ALA A O 1
ATOM 668 N N . PHE A 1 86 ? 0.690 14.893 11.453 1.00 66.81 86 PHE A N 1
ATOM 669 C CA . PHE A 1 86 ? 1.789 15.394 10.628 1.00 66.81 86 PHE A CA 1
ATOM 670 C C . PHE A 1 86 ? 2.872 14.330 10.415 1.00 66.81 86 PHE A C 1
ATOM 672 O O . PHE A 1 86 ? 3.294 14.117 9.285 1.00 66.81 86 PHE A O 1
ATOM 679 N N . LEU A 1 87 ? 3.271 13.604 11.465 1.00 67.19 87 LEU A N 1
ATOM 680 C CA . LEU A 1 87 ? 4.209 12.479 11.367 1.00 67.19 87 LEU A CA 1
ATOM 681 C C . LEU A 1 87 ? 3.645 11.345 10.510 1.00 67.19 87 LEU A C 1
ATOM 683 O O . LEU A 1 87 ? 4.343 10.843 9.637 1.00 67.19 87 LEU A O 1
ATOM 687 N N . ALA A 1 88 ? 2.380 10.971 10.707 1.00 70.81 88 ALA A N 1
ATOM 688 C CA . ALA A 1 88 ? 1.718 9.964 9.884 1.00 70.81 88 ALA A CA 1
ATOM 689 C C . ALA A 1 88 ? 1.623 10.407 8.416 1.00 70.81 88 ALA A C 1
ATOM 691 O O . ALA A 1 88 ? 1.893 9.611 7.522 1.00 70.81 88 ALA A O 1
ATOM 692 N N . GLY A 1 89 ? 1.304 11.681 8.172 1.00 70.12 89 GLY A N 1
ATOM 693 C CA . GLY A 1 89 ? 1.272 12.291 6.846 1.00 70.12 89 GLY A CA 1
ATOM 694 C C . GLY A 1 89 ? 2.649 12.343 6.191 1.00 70.12 89 GLY A C 1
ATOM 695 O O . GLY A 1 89 ? 2.765 12.005 5.023 1.00 70.12 89 GLY A O 1
ATOM 696 N N . ALA A 1 90 ? 3.703 12.679 6.935 1.00 59.75 90 ALA A N 1
ATOM 697 C CA . ALA A 1 90 ? 5.080 12.686 6.448 1.00 59.75 90 ALA A CA 1
ATOM 698 C C . ALA A 1 90 ? 5.583 11.268 6.133 1.00 59.75 90 ALA A C 1
ATOM 700 O O . ALA A 1 90 ? 6.235 11.065 5.113 1.00 59.75 90 ALA A O 1
ATOM 701 N N . ILE A 1 91 ? 5.228 10.275 6.957 1.00 63.12 91 ILE A N 1
ATOM 702 C CA . ILE A 1 91 ? 5.520 8.858 6.701 1.00 63.12 91 IL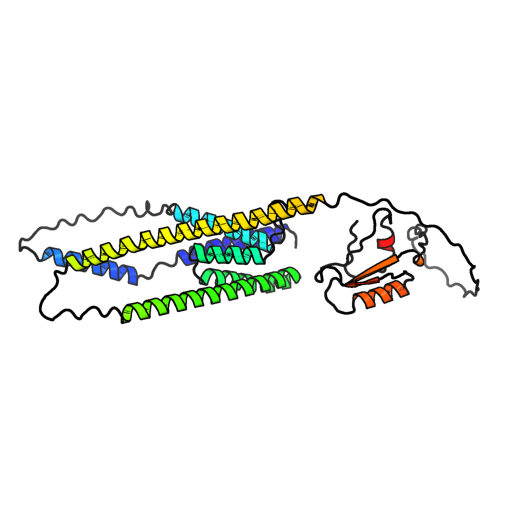E A CA 1
ATOM 703 C C . ILE A 1 91 ? 4.767 8.380 5.455 1.00 63.12 91 ILE A C 1
ATOM 705 O O . ILE A 1 91 ? 5.381 7.757 4.593 1.00 63.12 91 ILE A O 1
ATOM 709 N N . LEU A 1 92 ? 3.475 8.701 5.322 1.00 64.19 92 LEU A N 1
ATOM 710 C CA . LEU A 1 92 ? 2.651 8.369 4.151 1.00 64.19 92 LEU A CA 1
ATOM 711 C C . LEU A 1 92 ? 3.157 9.048 2.876 1.00 64.19 92 LEU A C 1
ATOM 713 O O . LEU A 1 92 ? 3.306 8.398 1.850 1.00 64.19 92 LEU A O 1
ATOM 717 N N . PHE A 1 93 ? 3.479 10.338 2.946 1.00 62.38 93 PHE A N 1
ATOM 718 C CA . PHE A 1 93 ? 4.047 11.106 1.842 1.00 62.38 93 PHE A CA 1
ATOM 719 C C . PHE A 1 93 ? 5.383 10.503 1.413 1.00 62.38 93 PHE A C 1
ATOM 721 O O . PHE A 1 93 ? 5.584 10.152 0.256 1.00 62.38 93 PHE A O 1
ATOM 728 N N . SER A 1 94 ? 6.279 10.275 2.367 1.00 57.59 94 SER A N 1
ATOM 729 C CA . SER A 1 94 ? 7.597 9.727 2.082 1.00 57.59 94 SER A CA 1
ATOM 730 C C . SER A 1 94 ? 7.548 8.263 1.615 1.00 57.59 94 SER A C 1
ATOM 732 O O . SER A 1 94 ? 8.450 7.828 0.903 1.00 57.59 94 SER A O 1
ATOM 734 N N . THR A 1 95 ? 6.492 7.508 1.938 1.00 57.41 95 THR A N 1
ATOM 735 C CA . THR A 1 95 ? 6.256 6.166 1.374 1.00 57.41 95 THR A CA 1
ATOM 736 C C . THR A 1 95 ? 5.632 6.206 -0.017 1.00 57.41 95 THR A C 1
ATOM 738 O O . THR A 1 95 ? 5.954 5.349 -0.836 1.00 57.41 95 THR A O 1
ATOM 741 N N . PHE A 1 96 ? 4.832 7.227 -0.329 1.00 56.78 96 PHE A N 1
ATOM 742 C CA . PHE A 1 96 ? 4.257 7.434 -1.660 1.00 56.78 96 PHE A CA 1
ATOM 743 C C . PHE A 1 96 ? 5.282 7.855 -2.715 1.00 56.78 96 PHE A C 1
ATOM 745 O O . PHE A 1 96 ? 5.182 7.452 -3.872 1.00 56.78 96 PHE A O 1
ATOM 752 N N . PHE A 1 97 ? 6.288 8.642 -2.328 1.00 59.62 97 PHE A N 1
ATOM 753 C CA . PHE A 1 97 ? 7.295 9.148 -3.266 1.00 59.62 97 PHE A CA 1
ATOM 754 C C . PHE A 1 97 ? 8.442 8.177 -3.566 1.00 59.62 97 PHE A C 1
ATOM 756 O O . PHE A 1 97 ? 9.276 8.487 -4.414 1.00 59.62 97 PHE A O 1
ATOM 763 N N . GLY A 1 98 ? 8.418 6.980 -2.970 1.00 51.03 98 GLY A N 1
ATOM 764 C CA . GLY A 1 98 ? 9.311 5.883 -3.321 1.00 51.03 98 GLY A CA 1
ATOM 765 C C . GLY A 1 98 ? 10.728 6.082 -2.788 1.00 51.03 98 GLY A C 1
ATOM 766 O O . GLY A 1 98 ? 11.469 6.943 -3.243 1.00 51.03 98 GLY A O 1
ATOM 767 N N . ILE A 1 99 ? 11.112 5.177 -1.883 1.00 49.34 99 ILE A N 1
ATOM 768 C CA . ILE A 1 99 ? 12.436 5.043 -1.258 1.00 49.34 99 ILE A CA 1
ATOM 769 C C . ILE A 1 99 ? 12.663 6.027 -0.099 1.00 49.34 99 ILE A C 1
ATOM 771 O O . ILE A 1 99 ? 13.470 6.946 -0.179 1.00 49.34 99 ILE A O 1
ATOM 775 N N . ILE A 1 100 ? 12.060 5.745 1.060 1.00 49.41 100 ILE A N 1
ATOM 776 C CA . ILE A 1 100 ? 12.808 5.971 2.303 1.00 49.41 100 ILE A CA 1
ATOM 777 C C . ILE A 1 100 ? 13.576 4.696 2.601 1.00 49.41 100 ILE A C 1
ATOM 779 O O . ILE A 1 100 ? 13.070 3.774 3.236 1.00 49.41 100 ILE A O 1
ATOM 783 N N . GLY A 1 101 ? 14.828 4.657 2.158 1.00 46.81 101 GLY A N 1
ATOM 784 C CA . GLY A 1 101 ? 15.834 3.921 2.900 1.00 46.81 101 GLY A CA 1
ATOM 785 C C . GLY A 1 101 ? 16.089 4.669 4.205 1.00 46.81 101 GLY A C 1
ATOM 786 O O . GLY A 1 101 ? 17.102 5.347 4.326 1.00 46.81 101 GLY A O 1
ATOM 787 N N . ILE A 1 102 ? 15.178 4.586 5.179 1.00 46.75 102 ILE A N 1
ATOM 788 C CA . ILE A 1 102 ? 15.500 5.007 6.549 1.00 46.75 102 ILE A CA 1
ATOM 789 C C . ILE A 1 102 ? 16.541 3.994 7.028 1.00 46.75 102 ILE A C 1
ATOM 791 O O . ILE A 1 102 ? 16.217 2.828 7.237 1.00 46.75 102 ILE A O 1
ATOM 795 N N . PHE A 1 103 ? 17.811 4.403 7.078 1.00 43.53 103 PHE A N 1
ATOM 796 C CA . PHE A 1 103 ? 18.952 3.526 7.381 1.00 43.53 103 PHE A CA 1
ATOM 797 C C . PHE A 1 103 ? 19.119 2.319 6.430 1.00 43.53 103 PHE A C 1
ATOM 799 O O . PHE A 1 103 ? 19.511 1.237 6.856 1.00 43.53 103 PHE A O 1
ATOM 806 N N . GLY A 1 104 ? 18.809 2.469 5.135 1.00 46.84 104 GLY A N 1
ATOM 807 C CA . GLY A 1 104 ? 19.034 1.403 4.141 1.00 46.84 104 GLY A CA 1
ATOM 808 C C . GLY A 1 104 ? 18.017 0.249 4.154 1.00 46.84 104 GLY A C 1
ATOM 809 O O . GLY A 1 104 ? 18.210 -0.747 3.456 1.00 46.84 104 GLY A O 1
ATOM 810 N N . PHE A 1 105 ? 16.916 0.370 4.902 1.00 45.22 105 PHE A N 1
ATOM 811 C CA . PHE A 1 105 ? 15.822 -0.602 4.876 1.00 45.22 105 PHE A CA 1
ATOM 812 C C . PHE A 1 105 ? 14.790 -0.254 3.798 1.00 45.22 105 PHE A C 1
ATOM 814 O O . PHE A 1 105 ? 14.124 0.774 3.873 1.00 45.22 105 PHE A O 1
ATOM 821 N N . MET A 1 106 ? 14.603 -1.146 2.822 1.00 56.31 106 MET A N 1
ATOM 822 C CA . MET A 1 106 ? 13.435 -1.110 1.939 1.00 56.31 106 MET A CA 1
ATOM 823 C C . MET A 1 106 ? 12.234 -1.715 2.669 1.00 56.31 106 MET A C 1
ATOM 825 O O . MET A 1 106 ? 12.044 -2.932 2.682 1.00 56.31 106 MET A O 1
ATOM 829 N N . VAL A 1 107 ? 11.427 -0.873 3.314 1.00 59.09 107 VAL A N 1
ATOM 830 C CA . VAL A 1 107 ? 10.174 -1.324 3.932 1.00 59.09 107 VAL A CA 1
ATOM 831 C C . VAL A 1 107 ? 9.176 -1.639 2.819 1.00 59.09 107 VAL A C 1
ATOM 833 O O . VAL A 1 107 ? 8.693 -0.740 2.133 1.00 59.09 107 VAL A O 1
ATOM 836 N N . ARG A 1 108 ? 8.870 -2.927 2.620 1.00 67.50 108 ARG A N 1
ATOM 837 C CA . ARG A 1 108 ? 7.833 -3.347 1.666 1.00 67.50 108 ARG A CA 1
ATOM 838 C C . ARG A 1 108 ? 6.466 -2.808 2.103 1.00 67.50 108 ARG A C 1
ATOM 840 O O . ARG A 1 108 ? 6.102 -2.904 3.275 1.00 67.50 108 ARG A O 1
ATOM 847 N N . LEU A 1 109 ? 5.694 -2.319 1.133 1.00 69.38 109 LEU A N 1
ATOM 848 C CA . LEU A 1 109 ? 4.317 -1.834 1.281 1.00 69.38 109 LEU A CA 1
ATOM 849 C C . LEU A 1 109 ? 3.416 -2.666 2.231 1.00 69.38 109 LEU A C 1
ATOM 851 O O . LEU A 1 109 ? 2.769 -2.062 3.090 1.00 69.38 109 LEU A O 1
ATOM 855 N N . PRO A 1 110 ? 3.370 -4.015 2.163 1.00 71.94 110 PRO A N 1
ATOM 856 C CA . PRO A 1 110 ? 2.550 -4.818 3.075 1.00 71.94 110 PRO A CA 1
ATOM 857 C C . PRO A 1 110 ? 2.830 -4.562 4.562 1.00 71.94 110 PRO A C 1
ATOM 859 O O . PRO A 1 110 ? 1.899 -4.564 5.364 1.00 71.94 110 PRO A O 1
ATOM 862 N N . TYR A 1 111 ? 4.077 -4.280 4.951 1.00 76.69 111 TYR A N 1
ATOM 863 C CA . TYR A 1 111 ? 4.402 -4.017 6.356 1.00 76.69 111 TYR A CA 1
ATOM 864 C C . TYR A 1 111 ? 3.799 -2.702 6.854 1.00 76.69 111 TYR A C 1
ATOM 866 O O . TYR A 1 111 ? 3.360 -2.624 8.000 1.00 76.69 111 TYR A O 1
ATOM 874 N N . LEU A 1 112 ? 3.722 -1.687 5.991 1.00 73.62 112 LEU A N 1
ATOM 875 C CA . LEU A 1 112 ? 3.069 -0.418 6.313 1.00 73.62 112 LEU A CA 1
ATOM 876 C C . LEU A 1 112 ? 1.559 -0.579 6.452 1.00 73.62 112 LEU A C 1
ATOM 878 O O . LEU A 1 112 ? 0.980 -0.009 7.372 1.00 73.62 112 LEU A O 1
ATOM 882 N N . LEU A 1 113 ? 0.933 -1.386 5.593 1.00 80.69 113 LEU A N 1
ATOM 883 C CA . LEU A 1 113 ? -0.491 -1.710 5.707 1.00 80.69 113 LEU A CA 1
ATOM 884 C C . LEU A 1 113 ? -0.801 -2.428 7.024 1.00 80.69 113 LEU A C 1
ATOM 886 O O . LEU A 1 113 ? -1.743 -2.052 7.719 1.00 80.69 113 LEU A O 1
ATOM 890 N N . ILE A 1 114 ? 0.026 -3.403 7.409 1.00 79.31 114 ILE A N 1
ATOM 891 C CA . ILE A 1 114 ? -0.110 -4.107 8.691 1.00 79.31 114 ILE A CA 1
ATOM 892 C C . ILE A 1 114 ? 0.096 -3.140 9.864 1.00 79.31 114 ILE A C 1
ATOM 894 O O . ILE A 1 114 ? -0.710 -3.115 10.792 1.00 79.31 114 ILE A O 1
ATOM 898 N N . ALA A 1 115 ? 1.135 -2.303 9.823 1.00 79.38 115 ALA A N 1
ATOM 899 C CA . ALA A 1 115 ? 1.387 -1.314 10.869 1.00 79.38 115 ALA A CA 1
ATOM 900 C C . ALA A 1 115 ? 0.228 -0.312 10.999 1.00 79.38 115 ALA A C 1
ATOM 902 O O . ALA A 1 115 ? -0.231 -0.040 12.108 1.00 79.38 115 ALA A O 1
ATOM 903 N N . TYR A 1 116 ? -0.294 0.186 9.875 1.00 84.81 116 TYR A N 1
ATOM 904 C CA . TYR A 1 116 ? -1.465 1.059 9.842 1.00 84.81 116 TYR A CA 1
ATOM 905 C C . TYR A 1 116 ? -2.712 0.365 10.399 1.00 84.81 116 TYR A C 1
ATOM 907 O O . TYR A 1 116 ? -3.445 0.960 11.188 1.00 84.81 116 TYR A O 1
ATOM 915 N N . PHE A 1 117 ? -2.945 -0.899 10.045 1.00 83.75 117 PHE A N 1
ATOM 916 C CA . PHE A 1 117 ? -4.057 -1.680 10.581 1.00 83.75 117 PHE A CA 1
ATOM 917 C C . PHE A 1 117 ? -3.989 -1.804 12.105 1.00 83.75 117 PHE A C 1
ATOM 919 O O . PHE A 1 117 ? -4.972 -1.550 12.804 1.00 83.75 117 PHE A O 1
ATOM 926 N N . LEU A 1 118 ? -2.811 -2.144 12.627 1.00 80.12 118 LEU A N 1
ATOM 927 C CA . LEU A 1 118 ? -2.573 -2.278 14.062 1.00 80.12 118 LEU A CA 1
ATOM 928 C C . LEU A 1 118 ? -2.715 -0.927 14.774 1.00 80.12 118 LEU A C 1
ATOM 930 O O . LEU A 1 118 ? -3.282 -0.863 15.865 1.00 80.12 118 LEU A O 1
ATOM 934 N N . LEU A 1 119 ? -2.288 0.162 14.129 1.00 80.06 119 LEU A N 1
ATOM 935 C CA . LEU A 1 119 ? -2.516 1.524 14.603 1.00 80.06 119 LEU A CA 1
ATOM 936 C C . LEU A 1 119 ? -4.013 1.854 14.661 1.00 80.06 119 LEU A C 1
ATOM 938 O O . LEU A 1 119 ? -4.476 2.402 15.657 1.00 80.06 119 LEU A O 1
ATOM 942 N N . CYS A 1 120 ? -4.793 1.483 13.646 1.00 80.00 120 CYS A N 1
ATOM 943 C CA . CYS A 1 120 ? -6.241 1.695 13.635 1.00 80.00 120 CYS A CA 1
ATOM 944 C C . CYS A 1 120 ? -6.946 0.915 14.748 1.00 80.00 120 CYS A C 1
ATOM 946 O O . CYS A 1 120 ? -7.768 1.488 15.468 1.00 80.00 120 CYS A O 1
ATOM 948 N N . LEU A 1 121 ? -6.575 -0.355 14.943 1.00 77.56 121 LEU A N 1
ATOM 949 C CA . LEU A 1 121 ? -7.062 -1.188 16.045 1.00 77.56 121 LEU A CA 1
ATOM 950 C C . LEU A 1 121 ? -6.723 -0.584 17.405 1.00 77.56 121 LEU A C 1
ATOM 952 O O . LEU A 1 121 ? -7.573 -0.545 18.296 1.00 77.56 121 LEU A O 1
ATOM 956 N N . ALA A 1 122 ? -5.490 -0.101 17.559 1.00 76.44 122 ALA A N 1
ATOM 957 C CA . ALA A 1 122 ? -5.058 0.519 18.792 1.00 76.44 122 ALA A CA 1
ATOM 958 C C . ALA A 1 122 ? -5.842 1.821 19.032 1.00 76.44 122 ALA A C 1
ATOM 960 O O . ALA A 1 122 ? -6.618 1.946 19.976 1.00 76.44 122 ALA A O 1
ATOM 961 N N . TYR A 1 123 ? -5.719 2.797 18.145 1.00 80.19 123 TYR A N 1
ATOM 962 C CA . TYR A 1 123 ? -6.268 4.128 18.376 1.00 80.19 123 TYR A CA 1
ATOM 963 C C . TYR A 1 123 ? -7.788 4.223 18.210 1.00 80.19 123 TYR A C 1
ATOM 965 O O . TYR A 1 123 ? -8.341 5.296 18.448 1.00 80.19 123 TYR A O 1
ATOM 973 N N . ARG A 1 124 ? -8.468 3.117 17.863 1.00 83.31 124 ARG A N 1
ATOM 974 C CA . ARG A 1 124 ? -9.890 3.096 17.489 1.00 83.31 124 ARG A CA 1
ATOM 975 C C . ARG A 1 124 ? -10.182 4.179 16.458 1.00 83.31 124 ARG A C 1
ATOM 977 O O . ARG A 1 124 ? -11.081 4.998 16.648 1.00 83.31 124 ARG A O 1
ATOM 984 N N . LEU A 1 125 ? -9.355 4.216 15.416 1.00 78.50 125 LEU A N 1
ATOM 985 C CA . LEU A 1 125 ? -9.563 5.159 14.329 1.00 78.50 125 LEU A CA 1
ATOM 986 C C . LEU A 1 125 ? -10.919 4.875 13.683 1.00 78.50 125 LEU A C 1
ATOM 988 O O . LEU A 1 125 ? -11.310 3.722 13.508 1.00 78.50 125 LEU A O 1
ATOM 992 N N . ASP A 1 126 ? -11.637 5.950 13.379 1.00 86.00 126 ASP A N 1
ATOM 993 C CA . ASP A 1 126 ? -12.906 5.873 12.671 1.00 86.00 126 ASP A CA 1
ATOM 994 C C . ASP A 1 126 ? -12.649 5.292 11.270 1.00 86.00 126 ASP A C 1
ATOM 996 O O . ASP A 1 126 ? -11.724 5.729 10.573 1.00 86.00 126 ASP A O 1
ATOM 1000 N N . SER A 1 127 ? -13.452 4.308 10.856 1.00 89.00 127 SER A N 1
ATOM 1001 C CA . SER A 1 127 ? -13.329 3.626 9.554 1.00 89.00 127 SER A CA 1
ATOM 1002 C C . SER A 1 127 ? -13.364 4.607 8.375 1.00 89.00 127 SER A C 1
ATOM 1004 O O . SER A 1 127 ? -12.757 4.370 7.327 1.00 89.00 127 SER A O 1
ATOM 1006 N N . ARG A 1 128 ? -14.000 5.767 8.583 1.00 87.00 128 ARG A N 1
ATOM 1007 C CA . ARG A 1 128 ? -14.059 6.891 7.639 1.00 87.00 128 ARG A CA 1
ATOM 1008 C C . ARG A 1 128 ? -12.681 7.387 7.212 1.00 87.00 128 ARG A C 1
ATOM 1010 O O . ARG A 1 128 ? -12.526 7.814 6.072 1.00 87.00 128 ARG A O 1
ATOM 1017 N N . VAL A 1 129 ? -11.680 7.323 8.093 1.00 85.19 129 VAL A N 1
ATOM 1018 C CA . VAL A 1 129 ? -10.322 7.790 7.782 1.00 85.19 129 VAL A CA 1
ATOM 1019 C C . VAL A 1 129 ? -9.685 6.906 6.709 1.00 85.19 129 VAL A C 1
ATOM 1021 O O . VAL A 1 129 ? -9.117 7.430 5.754 1.00 85.19 129 VAL A O 1
ATOM 1024 N N . SER A 1 130 ? -9.817 5.580 6.817 1.00 89.12 130 SER A N 1
ATOM 1025 C CA . SER A 1 130 ? -9.263 4.646 5.827 1.00 89.12 130 SER A CA 1
ATOM 1026 C C . SER A 1 130 ? -9.929 4.811 4.459 1.00 89.12 130 SER A C 1
ATOM 1028 O O . SER A 1 130 ? -9.236 4.863 3.446 1.00 89.12 130 SER A O 1
ATOM 1030 N N . ILE A 1 131 ? -11.257 4.984 4.434 1.00 90.31 131 ILE A N 1
ATOM 1031 C CA . ILE A 1 131 ? -12.011 5.249 3.198 1.00 90.31 131 ILE A CA 1
ATOM 1032 C C . ILE A 1 131 ? -11.578 6.585 2.577 1.00 90.31 131 ILE A C 1
ATOM 1034 O O . ILE A 1 131 ? -11.343 6.652 1.373 1.00 90.31 131 ILE A O 1
ATOM 1038 N N . GLY A 1 132 ? -11.409 7.634 3.388 1.00 87.94 132 GLY A N 1
ATOM 1039 C CA . GLY A 1 132 ? -10.948 8.942 2.919 1.00 87.94 132 GLY A CA 1
ATOM 1040 C C . GLY A 1 132 ? -9.560 8.890 2.277 1.00 87.94 132 GLY A C 1
ATOM 1041 O O . GLY A 1 132 ? -9.368 9.450 1.199 1.00 87.94 132 GLY A O 1
ATOM 1042 N N . ILE A 1 133 ? -8.614 8.171 2.893 1.00 86.50 133 ILE A N 1
ATOM 1043 C CA . ILE A 1 133 ? -7.273 7.953 2.325 1.00 86.50 133 ILE A CA 1
ATOM 1044 C C . ILE A 1 133 ? -7.384 7.213 0.991 1.00 86.50 133 ILE A C 1
ATOM 1046 O O . ILE A 1 133 ? -6.795 7.647 0.006 1.00 86.50 133 ILE A O 1
ATOM 1050 N N . ALA A 1 134 ? -8.164 6.134 0.924 1.00 92.19 134 ALA A N 1
ATOM 1051 C CA . ALA A 1 134 ? -8.312 5.370 -0.307 1.00 92.19 134 ALA A CA 1
ATOM 1052 C C . ALA A 1 134 ? -8.896 6.200 -1.462 1.00 92.19 134 ALA A C 1
ATOM 1054 O O . ALA A 1 134 ? -8.371 6.166 -2.573 1.00 92.19 134 ALA A O 1
ATOM 1055 N N . LEU A 1 135 ? -9.945 6.986 -1.198 1.00 91.25 135 LEU A N 1
ATOM 1056 C CA . LEU A 1 135 ? -10.555 7.866 -2.199 1.00 91.25 135 LEU A CA 1
ATOM 1057 C C . LEU A 1 135 ? -9.583 8.948 -2.675 1.00 91.25 135 LEU A C 1
ATOM 1059 O O . LEU A 1 135 ? -9.526 9.237 -3.868 1.00 91.25 135 LEU A O 1
ATOM 1063 N N . PHE A 1 136 ? -8.787 9.510 -1.765 1.00 89.31 136 PHE A N 1
ATOM 1064 C CA . PHE A 1 136 ? -7.734 10.457 -2.121 1.00 89.31 136 PHE A CA 1
ATOM 1065 C C . PHE A 1 136 ? -6.694 9.825 -3.058 1.00 89.31 136 PHE A C 1
ATOM 1067 O O . PHE A 1 136 ? -6.322 10.429 -4.061 1.00 89.31 136 PHE A O 1
ATOM 1074 N N . LEU A 1 137 ? -6.266 8.590 -2.780 1.00 87.25 137 LEU A N 1
ATOM 1075 C CA . LEU A 1 137 ? -5.312 7.872 -3.627 1.00 87.25 137 LEU A CA 1
ATOM 1076 C C . LEU A 1 137 ? -5.885 7.523 -5.003 1.00 87.25 137 LEU A C 1
ATOM 1078 O O . LEU A 1 137 ? -5.196 7.690 -6.009 1.00 87.25 137 LEU A O 1
ATOM 1082 N N . LEU A 1 138 ? -7.153 7.112 -5.072 1.00 92.25 138 LEU A N 1
ATOM 1083 C CA . LEU A 1 138 ? -7.845 6.898 -6.346 1.00 92.25 138 LEU A CA 1
ATOM 1084 C C . LEU A 1 138 ? -7.961 8.193 -7.155 1.00 92.25 138 LEU A C 1
ATOM 1086 O O . LEU A 1 138 ? -7.738 8.173 -8.361 1.00 92.25 138 LEU A O 1
ATOM 1090 N N . ALA A 1 139 ? -8.244 9.324 -6.504 1.00 89.25 139 ALA A N 1
ATOM 1091 C CA . ALA A 1 139 ? -8.278 10.629 -7.163 1.00 89.25 139 ALA A CA 1
ATOM 1092 C C . ALA A 1 139 ? -6.892 11.078 -7.666 1.00 89.25 139 ALA A C 1
ATOM 1094 O O . ALA A 1 139 ? -6.802 11.812 -8.650 1.00 89.25 139 ALA A O 1
ATOM 1095 N N . LEU A 1 140 ? -5.810 10.617 -7.028 1.00 88.38 140 LEU A N 1
ATOM 1096 C CA . LEU A 1 140 ? -4.435 10.900 -7.443 1.00 88.38 140 LEU A CA 1
ATOM 1097 C C . LEU A 1 140 ? -4.005 10.083 -8.675 1.00 88.38 140 LEU A C 1
ATOM 1099 O O . LEU A 1 140 ? -3.188 10.555 -9.463 1.00 88.38 140 LEU A O 1
ATOM 1103 N N . CYS A 1 141 ? -4.567 8.888 -8.878 1.00 92.69 141 CYS A N 1
ATOM 1104 C CA . CYS A 1 141 ? -4.236 8.004 -10.003 1.00 92.69 141 CYS A CA 1
ATOM 1105 C C . CYS A 1 141 ? -4.341 8.674 -11.392 1.00 92.69 141 CYS A C 1
ATOM 1107 O O . CYS A 1 141 ? -3.353 8.627 -12.124 1.00 92.69 141 CYS A O 1
ATOM 1109 N N . PRO A 1 142 ? -5.453 9.336 -11.785 1.00 95.00 142 PRO A N 1
ATOM 1110 C CA . PRO A 1 142 ? -5.543 9.985 -13.097 1.00 95.00 142 PRO A CA 1
ATOM 1111 C C . PRO A 1 142 ? -4.529 11.122 -13.268 1.00 95.00 142 PRO A C 1
ATOM 1113 O O . PRO A 1 142 ? -4.033 11.334 -14.370 1.00 95.00 142 PRO A O 1
ATOM 1116 N N . ILE A 1 143 ? -4.169 11.821 -12.187 1.00 86.56 143 ILE A N 1
ATOM 1117 C CA . ILE A 1 143 ? -3.139 12.869 -12.224 1.00 86.56 143 ILE A CA 1
ATOM 1118 C C . ILE A 1 143 ? -1.774 12.246 -12.539 1.00 86.56 143 ILE A C 1
ATOM 1120 O O . ILE A 1 143 ? -1.046 12.763 -13.383 1.00 86.56 143 ILE A O 1
ATOM 1124 N N . LEU A 1 144 ? -1.447 11.114 -11.909 1.00 85.19 144 LEU A N 1
ATOM 1125 C CA . LEU A 1 144 ? -0.202 10.383 -12.163 1.00 85.19 144 LEU A CA 1
ATOM 1126 C C . LEU A 1 144 ? -0.136 9.823 -13.592 1.00 85.19 144 LEU A C 1
ATOM 1128 O O . LEU A 1 144 ? 0.913 9.916 -14.227 1.00 85.19 144 LEU A O 1
ATOM 1132 N N . LEU A 1 145 ? -1.259 9.332 -14.126 1.00 91.88 145 LEU A N 1
ATOM 1133 C CA . LEU A 1 145 ? -1.351 8.875 -15.518 1.00 91.88 145 LEU A CA 1
ATOM 1134 C C . LEU A 1 145 ? -1.134 10.020 -16.518 1.00 91.88 145 LEU A C 1
ATOM 1136 O O . LEU A 1 145 ? -0.385 9.863 -17.475 1.00 91.88 145 LEU A O 1
ATOM 1140 N N . ILE A 1 146 ? -1.712 11.204 -16.277 1.00 92.75 146 ILE A N 1
ATOM 1141 C CA . ILE A 1 146 ? -1.478 12.395 -17.122 1.00 92.75 146 ILE A CA 1
ATOM 1142 C C . ILE A 1 146 ? 0.001 12.816 -17.095 1.00 92.75 146 ILE A C 1
ATOM 1144 O O . ILE A 1 146 ? 0.515 13.353 -18.075 1.00 92.75 146 ILE A O 1
ATOM 1148 N N . MET A 1 147 ? 0.703 12.557 -15.989 1.00 86.12 147 MET A N 1
ATOM 1149 C CA . MET A 1 147 ? 2.140 12.809 -15.863 1.00 86.12 147 MET A CA 1
ATOM 1150 C C . MET A 1 147 ? 3.020 11.733 -16.526 1.00 86.12 147 MET A C 1
ATOM 1152 O O . MET A 1 147 ? 4.239 11.906 -16.549 1.00 86.12 147 MET A O 1
ATOM 1156 N N . GLY A 1 148 ? 2.431 10.663 -17.074 1.00 89.31 148 GLY A N 1
ATOM 1157 C CA . GLY A 1 148 ? 3.145 9.558 -17.721 1.00 89.31 148 GLY A CA 1
ATOM 1158 C C . GLY A 1 148 ? 3.858 8.614 -16.748 1.00 89.31 148 GLY A C 1
ATOM 1159 O O . GLY A 1 148 ? 4.802 7.938 -17.148 1.00 89.31 148 GLY A O 1
ATOM 1160 N N . ASP A 1 149 ? 3.460 8.591 -15.470 1.00 83.19 149 ASP A N 1
ATOM 1161 C CA . ASP A 1 149 ? 4.044 7.707 -14.452 1.00 83.19 149 ASP A CA 1
ATOM 1162 C C . ASP A 1 149 ? 3.100 6.538 -14.132 1.00 83.19 149 ASP A C 1
ATOM 1164 O O . ASP A 1 149 ? 2.459 6.470 -13.075 1.00 83.19 149 ASP A O 1
ATOM 1168 N N . ASP A 1 150 ? 3.009 5.608 -15.083 1.00 86.88 150 ASP A N 1
ATOM 1169 C CA . ASP A 1 150 ? 2.121 4.444 -15.006 1.00 86.88 150 ASP A CA 1
ATOM 1170 C C . ASP A 1 150 ? 2.450 3.545 -13.806 1.00 86.88 150 ASP A C 1
ATOM 1172 O O . ASP A 1 150 ? 1.554 3.007 -13.148 1.00 86.88 150 ASP A O 1
ATOM 1176 N N . TYR A 1 151 ? 3.738 3.423 -13.464 1.00 80.06 151 TYR A N 1
ATOM 1177 C CA . TYR A 1 151 ? 4.193 2.615 -12.334 1.00 80.06 151 TYR A CA 1
ATOM 1178 C C . TYR A 1 151 ? 3.656 3.158 -11.005 1.00 80.06 151 TYR A C 1
ATOM 1180 O O . TYR A 1 151 ? 3.096 2.404 -10.199 1.00 80.06 151 TYR A O 1
ATOM 1188 N N . ARG A 1 152 ? 3.780 4.472 -10.765 1.00 78.81 152 ARG A N 1
ATOM 1189 C CA . ARG A 1 152 ? 3.250 5.084 -9.539 1.00 78.81 152 ARG A CA 1
ATOM 1190 C C . ARG A 1 152 ? 1.734 5.091 -9.513 1.00 78.81 152 ARG A C 1
ATOM 1192 O O . ARG A 1 152 ? 1.173 4.861 -8.443 1.00 78.81 152 ARG A O 1
ATOM 1199 N N . ALA A 1 153 ? 1.078 5.318 -10.649 1.00 88.00 153 ALA A N 1
ATOM 1200 C CA . ALA A 1 153 ? -0.377 5.253 -10.737 1.00 88.00 153 ALA A CA 1
ATOM 1201 C C . ALA A 1 153 ? -0.898 3.861 -10.345 1.00 88.00 153 ALA A C 1
ATOM 1203 O O . ALA A 1 153 ? -1.784 3.748 -9.497 1.00 88.00 153 ALA A O 1
ATOM 1204 N N . ASN A 1 154 ? -0.293 2.798 -10.883 1.00 84.25 154 ASN A N 1
ATOM 1205 C CA . ASN A 1 154 ? -0.681 1.425 -10.570 1.00 84.25 154 ASN A CA 1
ATOM 1206 C C . ASN A 1 154 ? -0.408 1.074 -9.096 1.00 84.25 154 ASN A C 1
ATOM 1208 O O . ASN A 1 154 ? -1.253 0.506 -8.404 1.00 84.25 154 ASN A O 1
ATOM 1212 N N . SER A 1 155 ? 0.751 1.484 -8.572 1.00 81.06 155 SER A N 1
ATOM 1213 C CA . SER A 1 155 ? 1.072 1.314 -7.152 1.00 81.06 155 SER A CA 1
ATOM 1214 C C . SER A 1 155 ? 0.055 2.031 -6.253 1.00 81.06 155 SER A C 1
ATOM 1216 O O . SER A 1 155 ? -0.483 1.425 -5.326 1.00 81.06 155 SER A O 1
ATOM 1218 N N . ALA A 1 156 ? -0.286 3.286 -6.564 1.00 85.75 156 ALA A N 1
ATOM 1219 C CA . ALA A 1 156 ? -1.273 4.071 -5.827 1.00 85.75 156 ALA A CA 1
ATOM 1220 C C . ALA A 1 156 ? -2.661 3.417 -5.828 1.00 85.75 156 ALA A C 1
ATOM 1222 O O . ALA A 1 156 ? -3.301 3.355 -4.776 1.00 85.75 156 ALA A O 1
ATOM 1223 N N . ALA A 1 157 ? -3.096 2.883 -6.973 1.00 92.25 157 ALA A N 1
ATOM 1224 C CA . ALA A 1 157 ? -4.354 2.156 -7.101 1.00 92.25 157 ALA A CA 1
ATOM 1225 C C . ALA A 1 157 ? -4.374 0.894 -6.221 1.00 92.25 157 ALA A C 1
ATOM 1227 O O . ALA A 1 157 ? -5.333 0.674 -5.477 1.00 92.25 157 ALA A O 1
ATOM 1228 N N . ASN A 1 158 ? -3.288 0.115 -6.222 1.00 86.31 158 ASN A N 1
ATOM 1229 C CA . ASN A 1 158 ? -3.149 -1.065 -5.364 1.00 86.31 158 ASN A CA 1
ATOM 1230 C C . ASN A 1 158 ? -3.201 -0.703 -3.872 1.00 86.31 158 ASN A C 1
ATOM 1232 O O . ASN A 1 158 ? -3.892 -1.361 -3.090 1.00 86.31 158 ASN A O 1
ATOM 1236 N N . VAL A 1 159 ? -2.516 0.375 -3.469 1.00 85.81 159 VAL A N 1
ATOM 1237 C CA . VAL A 1 159 ? -2.569 0.882 -2.089 1.00 85.81 159 VAL A CA 1
ATOM 1238 C C . VAL A 1 159 ? -3.992 1.306 -1.729 1.00 85.81 159 VAL A C 1
ATOM 1240 O O . VAL A 1 159 ? -4.497 0.941 -0.667 1.00 85.81 159 VAL A O 1
ATOM 1243 N N . ALA A 1 160 ? -4.662 2.046 -2.612 1.00 92.56 160 ALA A N 1
ATOM 1244 C CA . ALA A 1 160 ? -6.026 2.507 -2.393 1.00 92.56 160 ALA A CA 1
ATOM 1245 C C . ALA A 1 160 ? -7.003 1.342 -2.194 1.00 92.56 160 ALA A C 1
ATOM 1247 O O . ALA A 1 160 ? -7.809 1.370 -1.262 1.00 92.56 160 ALA A O 1
ATOM 1248 N N . TYR A 1 161 ? -6.890 0.295 -3.015 1.00 92.44 161 TYR A N 1
ATOM 1249 C CA . TYR A 1 161 ? -7.704 -0.911 -2.885 1.00 92.44 161 TYR A CA 1
ATOM 1250 C C . TYR A 1 161 ? -7.519 -1.577 -1.517 1.00 92.44 161 TYR 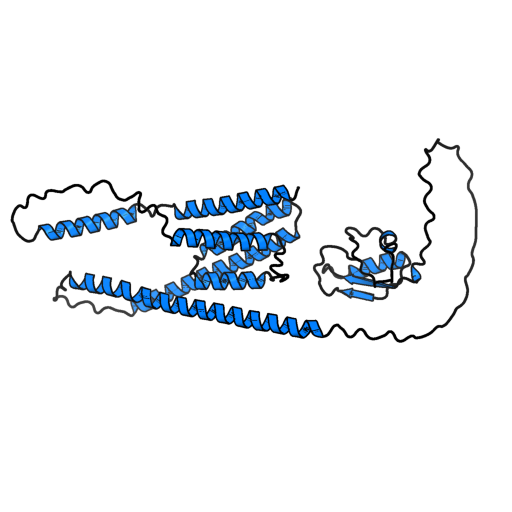A C 1
ATOM 1252 O O . TYR A 1 161 ? -8.498 -1.931 -0.858 1.00 92.44 161 TYR A O 1
ATOM 1260 N N . ALA A 1 162 ? -6.275 -1.668 -1.036 1.00 87.62 162 ALA A N 1
ATOM 1261 C CA . ALA A 1 162 ? -5.997 -2.195 0.293 1.00 87.62 162 ALA A CA 1
ATOM 1262 C C . ALA A 1 162 ? -6.662 -1.352 1.397 1.00 87.62 162 ALA A C 1
ATOM 1264 O O . ALA A 1 162 ? -7.309 -1.907 2.282 1.00 87.62 162 ALA A O 1
ATOM 1265 N N . PHE A 1 163 ? -6.586 -0.018 1.338 1.00 91.00 163 PHE A N 1
ATOM 1266 C CA . PHE A 1 163 ? -7.257 0.844 2.323 1.00 91.00 163 PHE A CA 1
ATOM 1267 C C . PHE A 1 163 ? -8.788 0.754 2.268 1.00 91.00 163 PHE A C 1
ATOM 1269 O O . PHE A 1 163 ? -9.426 0.786 3.323 1.00 91.00 163 PHE A O 1
ATOM 1276 N N . LEU A 1 164 ? -9.383 0.601 1.080 1.00 93.44 164 LEU A N 1
ATOM 1277 C CA . LEU A 1 164 ? -10.820 0.347 0.930 1.00 93.44 164 LEU A CA 1
ATOM 1278 C C . LEU A 1 164 ? -11.223 -0.964 1.608 1.00 93.44 164 LEU A C 1
ATOM 1280 O O . LEU A 1 164 ? -12.143 -0.966 2.426 1.00 93.44 164 LEU A O 1
ATOM 1284 N N . ALA A 1 165 ? -10.501 -2.052 1.324 1.00 89.88 165 ALA A N 1
ATOM 1285 C CA . ALA A 1 165 ? -10.751 -3.353 1.938 1.00 89.88 165 ALA A CA 1
ATOM 1286 C C . ALA A 1 165 ? -10.657 -3.279 3.472 1.00 89.88 165 ALA A C 1
ATOM 1288 O O . ALA A 1 165 ? -11.537 -3.776 4.178 1.00 89.88 165 ALA A O 1
ATOM 1289 N N . MET A 1 166 ? -9.646 -2.579 3.996 1.00 90.19 166 MET A N 1
ATOM 1290 C CA . MET A 1 166 ? -9.497 -2.351 5.436 1.00 90.19 166 MET A CA 1
ATOM 1291 C C . MET A 1 166 ? -10.632 -1.507 6.028 1.00 90.19 166 MET A C 1
ATOM 1293 O O . MET A 1 166 ? -11.117 -1.812 7.117 1.00 90.19 166 MET A O 1
ATOM 1297 N N . GLY A 1 167 ? -11.083 -0.465 5.325 1.00 91.75 167 GLY A N 1
ATOM 1298 C CA . GLY A 1 167 ? -12.210 0.368 5.748 1.00 91.75 167 GLY A CA 1
ATOM 1299 C C . GLY A 1 167 ? -13.510 -0.430 5.871 1.00 91.75 167 GLY A C 1
ATOM 1300 O O . GLY A 1 167 ? -14.181 -0.354 6.901 1.00 91.75 167 GLY A O 1
ATOM 1301 N N . VAL A 1 168 ? -13.821 -1.255 4.866 1.00 92.12 168 VAL A N 1
ATOM 1302 C CA . VAL A 1 168 ? -14.986 -2.159 4.879 1.00 92.12 168 VAL A CA 1
ATOM 1303 C C . VAL A 1 168 ? -14.872 -3.179 6.011 1.00 92.12 168 VAL A C 1
ATOM 1305 O O . VAL A 1 168 ? -15.834 -3.408 6.744 1.00 92.12 168 VAL A O 1
ATOM 1308 N N . PHE A 1 169 ? -13.686 -3.754 6.214 1.00 90.38 169 PHE A N 1
ATOM 1309 C CA . PHE A 1 169 ? -13.443 -4.688 7.310 1.00 90.38 169 PHE A CA 1
ATOM 1310 C C . PHE A 1 169 ? -13.700 -4.051 8.685 1.00 90.38 169 PHE A C 1
ATOM 1312 O O . PHE A 1 169 ? -14.338 -4.659 9.547 1.00 90.38 169 PHE A O 1
ATOM 1319 N N . PHE A 1 170 ? -13.277 -2.801 8.893 1.00 90.00 170 PHE A N 1
ATOM 1320 C CA . PHE A 1 170 ? -13.566 -2.082 10.133 1.00 90.00 170 PHE A CA 1
ATOM 1321 C C . PHE A 1 170 ? -15.051 -1.768 10.320 1.00 90.00 170 PHE A C 1
ATOM 1323 O O . PHE A 1 170 ? -15.554 -1.921 11.434 1.00 90.00 170 PHE A O 1
ATOM 1330 N N . GLN A 1 171 ? -15.765 -1.394 9.255 1.00 91.19 171 GLN A N 1
ATOM 1331 C CA . GLN A 1 171 ? -17.222 -1.226 9.309 1.00 91.19 171 GLN A CA 1
ATOM 1332 C C . GLN A 1 171 ? -17.925 -2.531 9.694 1.00 91.19 171 GLN A C 1
ATOM 1334 O O . GLN A 1 171 ? -18.848 -2.524 10.507 1.00 91.19 171 GLN A O 1
ATOM 1339 N N . LEU A 1 172 ? -17.452 -3.666 9.176 1.00 85.81 172 LEU A N 1
ATOM 1340 C CA . LEU A 1 172 ? -17.997 -4.976 9.514 1.00 85.81 172 LEU A CA 1
ATOM 1341 C C . LEU A 1 172 ? -17.776 -5.319 10.998 1.00 85.81 172 LEU A C 1
ATOM 1343 O O . LEU A 1 172 ? -18.701 -5.775 11.670 1.00 85.81 172 LEU A O 1
ATOM 1347 N N . ILE A 1 173 ? -16.580 -5.051 11.538 1.00 87.31 173 ILE A N 1
ATOM 1348 C CA . ILE A 1 173 ? -16.295 -5.213 12.975 1.00 87.31 173 ILE A CA 1
ATOM 1349 C C . ILE A 1 173 ? -17.227 -4.341 13.819 1.00 87.31 173 ILE A C 1
ATOM 1351 O O . ILE A 1 173 ? -17.725 -4.789 14.854 1.00 87.31 173 ILE A O 1
ATOM 1355 N N . GLU A 1 174 ? -17.453 -3.096 13.403 1.00 88.75 174 GLU A N 1
ATOM 1356 C CA . GLU A 1 174 ? -18.342 -2.176 14.105 1.00 88.75 174 GLU A CA 1
ATOM 1357 C C . GLU A 1 174 ? -19.789 -2.681 14.115 1.00 88.75 174 GLU A C 1
ATOM 1359 O O . GLU A 1 174 ? -20.401 -2.730 15.183 1.00 88.75 174 GLU A O 1
ATOM 1364 N N . LEU A 1 175 ? -20.276 -3.182 12.979 1.00 87.56 175 LEU A N 1
ATOM 1365 C CA . LEU A 1 175 ? -21.605 -3.778 12.850 1.00 87.56 175 LEU A CA 1
ATOM 1366 C C . LEU A 1 175 ? -21.774 -5.024 13.735 1.00 87.56 175 LEU A C 1
ATOM 1368 O O . LEU A 1 175 ? -22.796 -5.190 14.405 1.00 87.56 175 LEU A O 1
ATOM 1372 N N . PHE A 1 176 ? -20.760 -5.892 13.809 1.00 87.94 176 PHE A N 1
ATOM 1373 C CA . PHE A 1 176 ? -20.788 -7.047 14.714 1.00 87.94 176 PHE A CA 1
ATOM 1374 C C . PHE A 1 176 ? -20.735 -6.648 16.189 1.00 87.94 176 PHE A C 1
ATOM 1376 O O . PHE A 1 176 ? -21.355 -7.302 17.033 1.00 87.94 176 PHE A O 1
ATOM 1383 N N . ARG A 1 177 ? -20.003 -5.580 16.514 1.00 87.81 177 ARG A N 1
ATOM 1384 C CA . ARG A 1 177 ? -19.940 -5.055 17.878 1.00 87.81 177 ARG A CA 1
ATOM 1385 C C . ARG A 1 177 ? -21.295 -4.502 18.311 1.00 87.81 177 ARG A C 1
ATOM 1387 O O . ARG A 1 177 ? -21.688 -4.744 19.447 1.00 87.81 177 ARG A O 1
ATOM 1394 N N . GLU A 1 178 ? -21.994 -3.800 17.425 1.00 89.00 178 GLU A N 1
ATOM 1395 C CA . GLU A 1 178 ? -23.320 -3.244 17.704 1.00 89.00 178 GLU A CA 1
ATOM 1396 C C . GLU A 1 178 ? -24.360 -4.347 17.931 1.00 89.00 178 GLU A C 1
ATOM 1398 O O . GLU A 1 178 ? -25.045 -4.328 18.953 1.00 89.00 178 GLU A O 1
ATOM 1403 N N . ARG A 1 179 ? -24.373 -5.396 17.090 1.00 88.44 179 ARG A N 1
ATOM 1404 C CA . ARG A 1 179 ? -25.270 -6.550 17.294 1.00 88.44 179 ARG A CA 1
ATOM 1405 C C . ARG A 1 179 ? -25.098 -7.226 18.653 1.00 88.44 179 ARG A C 1
ATOM 1407 O O . ARG A 1 179 ? -26.092 -7.633 19.244 1.00 88.44 179 ARG A O 1
ATOM 1414 N N . ARG A 1 180 ? -23.866 -7.362 19.163 1.00 86.00 180 ARG A N 1
ATOM 1415 C CA . ARG A 1 180 ? -23.647 -7.991 20.481 1.00 86.00 180 ARG A CA 1
ATOM 1416 C C . ARG A 1 180 ? -24.255 -7.184 21.625 1.00 86.00 180 ARG A C 1
ATOM 1418 O O . ARG A 1 180 ? -24.761 -7.776 22.568 1.00 86.00 180 ARG A O 1
ATOM 1425 N N . VAL A 1 181 ? -24.220 -5.856 21.536 1.00 83.75 181 VAL A N 1
ATOM 1426 C CA . VAL A 1 181 ? -24.777 -4.984 22.579 1.00 83.75 181 VAL A CA 1
ATOM 1427 C C . VAL A 1 181 ? -26.306 -5.044 22.588 1.00 83.75 181 VAL A C 1
ATOM 1429 O O . VAL A 1 181 ? -26.901 -5.026 23.661 1.00 83.75 181 VAL A O 1
ATOM 1432 N N . SER A 1 182 ? -26.943 -5.161 21.418 1.00 82.00 182 SER A N 1
ATOM 1433 C CA . SER A 1 182 ? -28.404 -5.280 21.327 1.00 82.00 182 SER A CA 1
ATOM 1434 C C . SER A 1 182 ? -28.937 -6.555 21.985 1.00 82.00 182 SER A C 1
ATOM 1436 O O . SER A 1 182 ? -29.952 -6.493 22.667 1.00 82.00 182 SER A O 1
ATOM 1438 N N . VAL A 1 183 ? -28.232 -7.683 21.844 1.00 84.75 183 VAL A N 1
ATOM 1439 C CA . VAL A 1 183 ? -28.658 -8.967 22.432 1.00 84.75 183 VAL A CA 1
ATOM 1440 C C . VAL A 1 183 ? -28.560 -8.949 23.963 1.00 84.75 183 VAL A C 1
ATOM 1442 O O . VAL A 1 183 ? -29.491 -9.362 24.645 1.00 84.75 183 VAL A O 1
ATOM 1445 N N . GLU A 1 184 ? -27.475 -8.404 24.524 1.00 78.19 184 GLU A N 1
ATOM 1446 C CA . GLU A 1 184 ? -27.316 -8.313 25.987 1.00 78.19 184 GLU A CA 1
ATOM 1447 C C . GLU A 1 184 ? -28.317 -7.340 26.639 1.00 78.19 184 GLU A C 1
ATOM 1449 O O . GLU A 1 184 ? -28.675 -7.508 27.805 1.00 78.19 184 GLU A O 1
ATOM 1454 N N . GLY A 1 185 ? -28.772 -6.319 25.905 1.00 71.31 185 GLY A N 1
ATOM 1455 C CA . GLY A 1 185 ? -29.749 -5.346 26.401 1.00 71.31 185 GLY A CA 1
ATOM 1456 C C . GLY A 1 185 ? -31.176 -5.889 26.497 1.00 71.31 185 GLY A C 1
ATOM 1457 O O . GLY A 1 185 ? -31.945 -5.414 27.329 1.00 71.31 185 GLY A O 1
ATOM 1458 N N . GLU A 1 186 ? -31.522 -6.883 25.678 1.00 72.69 186 GLU A N 1
ATOM 1459 C CA . GLU A 1 186 ? -32.862 -7.480 25.647 1.00 72.69 186 GLU A CA 1
ATOM 1460 C C . GLU A 1 186 ? -33.020 -8.588 26.704 1.00 72.69 186 GLU A C 1
ATOM 1462 O O . GLU A 1 186 ? -34.077 -8.713 27.319 1.00 72.69 186 GLU A O 1
ATOM 1467 N N . GLU A 1 187 ? -31.945 -9.326 27.011 1.00 69.00 187 GLU A N 1
ATOM 1468 C CA . GLU A 1 187 ? -31.947 -10.333 28.084 1.00 69.00 187 GLU A CA 1
ATOM 1469 C C . GLU A 1 187 ? -31.859 -9.734 29.492 1.00 69.00 187 GLU A C 1
ATOM 1471 O O . GLU A 1 187 ? -32.308 -10.360 30.456 1.00 69.00 187 GLU A O 1
ATOM 1476 N N . SER A 1 188 ? -31.343 -8.508 29.652 1.00 63.44 188 SER A N 1
ATOM 1477 C CA . SER A 1 188 ? -31.436 -7.802 30.932 1.00 63.44 188 SER A CA 1
ATOM 1478 C C . SER A 1 188 ? -32.831 -7.195 31.101 1.00 63.44 188 SER A C 1
ATOM 1480 O O . SER A 1 188 ? -32.991 -5.979 31.207 1.00 63.44 188 SER A O 1
ATOM 1482 N N . GLY A 1 189 ? -33.855 -8.047 31.117 1.00 59.97 189 GLY A N 1
ATOM 1483 C CA . GLY A 1 189 ? -35.191 -7.692 31.565 1.00 59.97 189 GLY A CA 1
ATOM 1484 C C . GLY A 1 189 ? -35.091 -7.178 32.994 1.00 59.97 189 GLY A C 1
ATOM 1485 O O . GLY A 1 189 ? -35.107 -7.949 33.952 1.00 59.97 189 GLY A O 1
ATOM 1486 N N . THR A 1 190 ? -34.922 -5.865 33.153 1.00 66.25 190 THR A N 1
ATOM 1487 C CA . THR A 1 190 ? -35.060 -5.235 34.457 1.00 66.25 190 THR A CA 1
ATOM 1488 C C . THR A 1 190 ? -36.464 -5.581 34.929 1.00 66.25 190 THR A C 1
ATOM 1490 O O . THR A 1 190 ? -37.408 -5.246 34.206 1.00 66.25 190 THR A O 1
ATOM 1493 N N . PRO A 1 191 ? -36.618 -6.277 36.069 1.00 70.94 191 PRO A N 1
ATOM 1494 C CA . PRO A 1 191 ? -37.932 -6.634 36.570 1.00 70.94 191 PRO A CA 1
ATOM 1495 C C . PRO A 1 191 ? -38.763 -5.359 36.626 1.00 70.94 191 PRO A C 1
ATOM 1497 O O . PRO A 1 191 ? -38.312 -4.351 37.180 1.00 70.94 191 PRO A O 1
ATOM 1500 N N . VAL A 1 192 ? -39.923 -5.390 35.965 1.00 73.25 192 VAL A N 1
ATOM 1501 C CA . VAL A 1 192 ? -40.874 -4.279 35.962 1.00 73.25 192 VAL A CA 1
ATOM 1502 C C . VAL A 1 192 ? -41.102 -3.917 37.428 1.00 73.25 192 VAL A C 1
ATOM 1504 O O . VAL A 1 192 ? -41.519 -4.792 38.190 1.00 73.25 192 VAL A O 1
ATOM 1507 N N . PRO A 1 193 ? -40.740 -2.697 37.865 1.00 68.25 193 PRO A N 1
ATOM 1508 C CA . PRO A 1 193 ? -40.870 -2.334 39.264 1.00 68.25 193 PRO A CA 1
ATOM 1509 C C . PRO A 1 193 ? -42.339 -2.478 39.651 1.00 68.25 193 PRO A C 1
ATOM 1511 O O . PRO A 1 193 ? -43.210 -1.930 38.972 1.00 68.25 193 PRO A O 1
ATOM 1514 N N . GLU A 1 194 ? -42.605 -3.248 40.709 1.00 76.12 194 GLU A N 1
ATOM 1515 C CA . GLU A 1 194 ? -43.957 -3.429 41.226 1.00 76.12 194 GLU A CA 1
ATOM 1516 C C . GLU A 1 194 ? -44.629 -2.057 41.422 1.00 76.12 194 GLU A C 1
ATOM 1518 O O . GLU A 1 194 ? -44.021 -1.142 42.000 1.00 76.12 194 GLU A O 1
ATOM 1523 N N . PRO A 1 195 ? -45.871 -1.881 40.940 1.00 71.44 195 PRO A N 1
ATOM 1524 C CA . PRO A 1 195 ? -46.600 -0.632 41.085 1.00 71.44 195 PRO A CA 1
ATOM 1525 C C . PRO A 1 195 ? -46.918 -0.402 42.568 1.00 71.44 195 PRO A C 1
ATOM 1527 O O . PRO A 1 195 ? -47.870 -0.954 43.106 1.00 71.44 195 PRO A O 1
ATOM 1530 N N . GLY A 1 196 ? -46.108 0.409 43.252 1.00 77.25 196 GLY A N 1
ATOM 1531 C CA . GLY A 1 196 ? -46.379 0.782 44.646 1.00 77.25 196 GLY A CA 1
ATOM 1532 C C . GLY A 1 196 ? -45.223 1.423 45.407 1.00 77.25 196 GLY A C 1
ATOM 1533 O O . GLY A 1 196 ? -45.459 2.160 46.361 1.00 77.25 196 GLY A O 1
ATOM 1534 N N . ILE A 1 197 ? -43.975 1.218 44.980 1.00 68.06 197 ILE A N 1
ATOM 1535 C CA . ILE A 1 197 ? -42.803 1.771 45.671 1.00 68.06 197 ILE A CA 1
ATOM 1536 C C . ILE A 1 197 ? -42.173 2.838 44.780 1.00 68.06 197 ILE A C 1
ATOM 1538 O O . ILE A 1 197 ? -41.352 2.534 43.922 1.00 68.06 197 ILE A O 1
ATOM 1542 N N . ALA A 1 198 ? -42.568 4.101 44.966 1.00 66.00 198 ALA A N 1
ATOM 1543 C CA . ALA A 1 198 ? -41.961 5.227 44.261 1.00 66.00 198 ALA A CA 1
ATOM 1544 C C . ALA A 1 198 ? -40.478 5.347 44.672 1.00 66.00 198 ALA A C 1
ATOM 1546 O O . ALA A 1 198 ? -40.187 5.700 45.822 1.00 66.00 198 ALA A O 1
ATOM 1547 N N . PRO A 1 199 ? -39.515 5.053 43.779 1.00 63.31 199 PRO A N 1
ATOM 1548 C CA . PRO A 1 199 ? -38.114 5.153 44.136 1.00 63.31 199 PRO A CA 1
ATOM 1549 C C . PRO A 1 199 ? -37.744 6.626 44.329 1.00 63.31 199 PRO A C 1
ATOM 1551 O O . PRO A 1 199 ? -38.161 7.505 43.571 1.00 63.31 199 PRO A O 1
ATOM 1554 N N . LYS A 1 200 ? -36.936 6.917 45.352 1.00 72.44 200 LYS A N 1
ATOM 1555 C CA . LYS A 1 200 ? -36.423 8.270 45.596 1.00 72.44 200 LYS A CA 1
ATOM 1556 C C . LYS A 1 200 ? -35.588 8.712 44.390 1.00 72.44 200 LYS A C 1
ATOM 1558 O O . LYS A 1 200 ? -34.459 8.263 44.205 1.00 72.44 200 LYS A O 1
ATOM 1563 N N . VAL A 1 201 ? -36.141 9.638 43.604 1.00 72.56 201 VAL A N 1
ATOM 1564 C CA . VAL A 1 201 ? -35.596 10.166 42.335 1.00 72.56 201 VAL A CA 1
ATOM 1565 C C . VAL A 1 201 ? -34.124 10.619 42.442 1.00 72.56 201 VAL A C 1
ATOM 1567 O O . VAL A 1 201 ? -33.380 10.553 41.466 1.00 72.56 201 VAL A O 1
ATOM 1570 N N . GLY A 1 202 ? -33.654 11.001 43.635 1.00 71.94 202 GLY A N 1
ATOM 1571 C CA . GLY A 1 202 ? -32.260 11.393 43.876 1.00 71.94 202 GLY A CA 1
ATOM 1572 C C . GLY A 1 202 ? -31.230 10.251 43.858 1.00 71.94 202 GLY A C 1
ATOM 1573 O O . GLY A 1 202 ? -30.105 10.461 43.405 1.00 71.94 202 GLY A O 1
ATOM 1574 N N . GLU A 1 203 ? -31.582 9.036 44.294 1.00 71.06 203 GLU A N 1
ATOM 1575 C CA . GLU A 1 203 ? -30.614 7.925 44.386 1.00 71.06 203 GLU A CA 1
ATOM 1576 C C . GLU A 1 203 ? -30.326 7.274 43.029 1.00 71.06 203 GLU A C 1
ATOM 1578 O O . GLU A 1 203 ? -29.214 6.798 42.785 1.00 71.06 203 GLU A O 1
ATOM 1583 N N . ILE A 1 204 ? -31.296 7.296 42.111 1.00 70.31 204 ILE A N 1
ATOM 1584 C CA . ILE A 1 204 ? -31.136 6.717 40.771 1.00 70.31 204 ILE A CA 1
ATOM 1585 C C . ILE A 1 204 ? -30.080 7.502 39.975 1.00 70.31 204 ILE A C 1
ATOM 1587 O O . ILE A 1 204 ? -29.205 6.903 39.349 1.00 70.31 204 ILE A O 1
ATOM 1591 N N . SER A 1 205 ? -30.075 8.836 40.076 1.00 67.62 205 SER A N 1
ATOM 1592 C CA . SER A 1 205 ? -29.091 9.692 39.392 1.00 67.62 205 SER A CA 1
ATOM 1593 C C . SER A 1 205 ? -27.659 9.506 39.931 1.00 67.62 205 SER A C 1
ATOM 1595 O O . SER A 1 205 ? -26.688 9.434 39.166 1.00 67.62 205 SER A O 1
ATOM 1597 N N . GLN A 1 206 ? -27.500 9.307 41.246 1.00 70.06 206 GLN A N 1
ATOM 1598 C CA . GLN A 1 206 ? -26.193 8.991 41.841 1.00 70.06 206 GLN A CA 1
ATOM 1599 C C . GLN A 1 206 ? -25.679 7.596 41.447 1.00 70.06 206 GLN A C 1
ATOM 1601 O O . GLN A 1 206 ? -24.482 7.415 41.197 1.00 70.06 206 GLN A O 1
ATOM 1606 N N . ARG A 1 207 ? -26.565 6.600 41.327 1.00 68.62 207 ARG A N 1
ATOM 1607 C CA . ARG A 1 207 ? -26.180 5.247 40.886 1.00 68.62 207 ARG A CA 1
ATOM 1608 C C . ARG A 1 207 ? -25.827 5.188 39.396 1.00 68.62 207 ARG A C 1
ATOM 1610 O O . ARG A 1 207 ? -24.909 4.460 39.018 1.00 68.62 207 ARG A O 1
ATOM 1617 N N . LEU A 1 208 ? -26.485 5.986 38.555 1.00 69.88 208 LEU A N 1
ATOM 1618 C CA . LEU A 1 208 ? -26.171 6.063 37.124 1.00 69.88 208 LEU A CA 1
ATOM 1619 C C . LEU A 1 208 ? -24.858 6.821 36.851 1.00 69.88 208 LEU A C 1
ATOM 1621 O O . LEU A 1 208 ? -24.028 6.351 36.069 1.00 69.88 208 LEU A O 1
ATOM 1625 N N . SER A 1 209 ? -24.604 7.935 37.547 1.00 66.94 209 SER A N 1
ATOM 1626 C CA . SER A 1 209 ? -23.360 8.713 37.383 1.00 66.94 209 SER A CA 1
ATOM 1627 C C . SER A 1 209 ? -22.110 7.984 37.900 1.00 66.94 209 SER A C 1
ATOM 1629 O O . SER A 1 209 ? -21.042 8.055 37.282 1.00 66.94 209 SER A O 1
ATOM 1631 N N . SER A 1 210 ? -22.231 7.207 38.980 1.00 61.38 210 SER A N 1
ATOM 1632 C CA . SER A 1 210 ? -21.126 6.391 39.501 1.00 61.38 210 SER A CA 1
ATOM 1633 C C . SER A 1 210 ? -20.783 5.204 38.589 1.00 61.38 210 SER A C 1
ATOM 1635 O O . SER A 1 210 ? -19.601 4.946 38.350 1.00 61.38 210 SER A O 1
ATOM 1637 N N . ARG A 1 211 ? -21.771 4.537 37.972 1.00 59.88 211 ARG A N 1
ATOM 1638 C CA . ARG A 1 211 ? -21.510 3.455 36.998 1.00 59.88 211 ARG A CA 1
ATOM 1639 C C . ARG A 1 211 ? -20.798 3.937 35.728 1.00 59.88 211 ARG A C 1
ATOM 1641 O O . ARG A 1 211 ? -19.922 3.231 35.223 1.00 59.88 211 ARG A O 1
ATOM 1648 N N . ALA A 1 212 ? -21.087 5.148 35.251 1.00 57.56 212 ALA A N 1
ATOM 1649 C CA . ALA A 1 212 ? -20.470 5.693 34.037 1.00 57.56 212 ALA A CA 1
ATOM 1650 C C . ALA A 1 212 ? -18.949 5.939 34.168 1.00 57.56 212 ALA A C 1
ATOM 1652 O O . ALA A 1 212 ? -18.204 5.844 33.187 1.00 57.56 212 ALA A O 1
ATOM 1653 N N . THR A 1 213 ? -18.449 6.225 35.375 1.00 55.94 213 THR A N 1
ATOM 1654 C CA . THR A 1 213 ? -17.029 6.569 35.580 1.00 55.94 213 THR A CA 1
ATOM 1655 C C . THR A 1 213 ? -16.117 5.348 35.741 1.00 55.94 213 THR A C 1
ATOM 1657 O O . THR A 1 213 ? -14.960 5.380 35.304 1.00 55.94 213 THR A O 1
ATOM 1660 N N . VAL A 1 214 ? -16.625 4.237 36.285 1.00 63.00 214 VAL A N 1
ATOM 1661 C CA . VAL A 1 214 ? -15.826 3.022 36.539 1.00 63.00 214 VAL A CA 1
ATOM 1662 C C . VAL A 1 214 ? -15.518 2.255 35.243 1.00 63.00 214 VAL A C 1
ATOM 1664 O O . VAL A 1 214 ? -14.406 1.741 35.075 1.00 63.00 214 VAL A O 1
ATOM 1667 N N . GLY A 1 215 ? -16.435 2.254 34.267 1.00 57.91 215 GLY A N 1
ATOM 1668 C CA . GLY A 1 215 ? -16.242 1.569 32.978 1.00 57.91 215 GLY A CA 1
ATOM 1669 C C . GLY A 1 215 ? -15.075 2.122 32.145 1.00 57.91 215 GLY A C 1
ATOM 1670 O O . GLY A 1 215 ? -14.304 1.362 31.549 1.00 57.91 215 GLY A O 1
ATOM 1671 N N . ARG A 1 216 ? -14.858 3.446 32.172 1.00 56.59 216 ARG A N 1
ATOM 1672 C CA . ARG A 1 216 ? -13.798 4.111 31.388 1.00 56.59 216 ARG A CA 1
ATOM 1673 C C . ARG A 1 216 ? -12.383 3.731 31.825 1.00 56.59 216 ARG A C 1
ATOM 1675 O O . ARG A 1 216 ? -11.504 3.601 30.973 1.00 56.59 216 ARG A O 1
ATOM 1682 N N . ARG A 1 217 ? -12.136 3.521 33.125 1.00 65.50 217 ARG A N 1
ATOM 1683 C CA . ARG A 1 217 ? -10.795 3.149 33.624 1.00 65.50 217 ARG A CA 1
ATOM 1684 C C . ARG A 1 217 ? -10.401 1.730 33.207 1.00 65.50 217 ARG A C 1
ATOM 1686 O O . ARG A 1 217 ? -9.252 1.504 32.829 1.00 65.50 217 ARG A O 1
ATOM 1693 N N . ARG A 1 218 ? -11.351 0.788 33.207 1.00 69.06 218 ARG A N 1
ATOM 1694 C CA . ARG A 1 218 ? -11.103 -0.613 32.819 1.00 69.06 218 ARG A CA 1
ATOM 1695 C C . ARG A 1 218 ? -10.803 -0.753 31.326 1.00 69.06 218 ARG A C 1
ATOM 1697 O O . ARG A 1 218 ? -9.861 -1.455 30.963 1.00 69.06 218 ARG A O 1
ATOM 1704 N N . ALA A 1 219 ? -11.536 -0.027 30.479 1.00 63.97 219 ALA A N 1
ATOM 1705 C CA . ALA A 1 219 ? -11.282 0.015 29.038 1.00 63.97 219 ALA A CA 1
ATOM 1706 C C . ALA A 1 219 ? -9.893 0.594 28.715 1.00 63.97 219 ALA A C 1
ATOM 1708 O O . ALA A 1 219 ? -9.161 0.031 27.904 1.00 63.97 219 ALA A O 1
ATOM 1709 N N . ARG A 1 220 ? -9.485 1.663 29.414 1.00 69.12 220 ARG A N 1
ATOM 1710 C CA . ARG A 1 220 ? -8.173 2.301 29.223 1.00 69.12 220 ARG A CA 1
ATOM 1711 C C . ARG A 1 220 ? -7.006 1.392 29.621 1.00 69.12 220 ARG A C 1
ATOM 1713 O O . ARG A 1 220 ? -5.975 1.412 28.961 1.00 69.12 220 ARG A O 1
ATOM 1720 N N . ARG A 1 221 ? -7.176 0.566 30.661 1.00 70.88 221 ARG A N 1
ATOM 1721 C CA . ARG A 1 221 ? -6.155 -0.404 31.092 1.00 70.88 221 ARG A CA 1
ATOM 1722 C C . ARG A 1 221 ? -5.990 -1.545 30.088 1.00 70.88 221 ARG A C 1
ATOM 1724 O O . ARG A 1 221 ? -4.863 -1.877 29.747 1.00 70.88 221 ARG A O 1
ATOM 1731 N N . ARG A 1 222 ? -7.096 -2.097 29.570 1.00 70.31 222 ARG A N 1
ATOM 1732 C CA . ARG A 1 222 ? -7.048 -3.115 28.502 1.00 70.31 222 ARG A CA 1
ATOM 1733 C C . ARG A 1 222 ? -6.392 -2.566 27.236 1.00 70.31 222 ARG A C 1
ATOM 1735 O O . ARG A 1 222 ? -5.600 -3.259 26.613 1.00 70.31 222 ARG A O 1
ATOM 1742 N N . PHE A 1 223 ? -6.663 -1.302 26.920 1.00 69.50 223 PHE A N 1
ATOM 1743 C CA . PHE A 1 223 ? -6.030 -0.616 25.804 1.00 69.50 223 PHE A CA 1
ATOM 1744 C C . PHE A 1 223 ? -4.508 -0.469 25.976 1.00 69.50 223 PHE A C 1
ATOM 1746 O O . PHE A 1 223 ? -3.756 -0.830 25.076 1.00 69.50 223 PHE A O 1
ATOM 1753 N N . LEU A 1 224 ? -4.051 -0.009 27.147 1.00 72.62 224 LEU A N 1
ATOM 1754 C CA . LEU A 1 224 ? -2.619 0.154 27.423 1.00 72.62 224 LEU A CA 1
ATOM 1755 C C . LEU A 1 224 ? -1.864 -1.182 27.340 1.00 72.62 224 LEU A C 1
ATOM 1757 O O . LEU A 1 224 ? -0.779 -1.242 26.773 1.00 72.62 224 LEU A O 1
ATOM 1761 N N . ILE A 1 225 ? -2.463 -2.253 27.871 1.00 77.88 225 ILE A N 1
ATOM 1762 C CA . ILE A 1 225 ? -1.890 -3.605 27.818 1.00 77.88 225 ILE A CA 1
ATOM 1763 C C . ILE A 1 225 ? -1.783 -4.088 26.365 1.00 77.88 225 ILE A C 1
ATOM 1765 O O . ILE A 1 225 ? -0.736 -4.596 25.976 1.00 77.88 225 ILE A O 1
ATOM 1769 N N . GLY A 1 226 ? -2.824 -3.879 25.551 1.00 69.31 226 GLY A N 1
ATOM 1770 C CA . GLY A 1 226 ? -2.796 -4.227 24.128 1.00 69.31 226 GLY A CA 1
ATOM 1771 C C . GLY A 1 226 ? -1.707 -3.482 23.351 1.00 69.31 226 GLY A C 1
ATOM 1772 O O . GLY A 1 226 ? -1.009 -4.088 22.544 1.00 69.31 226 GLY A O 1
ATOM 1773 N N . LEU A 1 227 ? -1.505 -2.192 23.639 1.00 69.44 227 LEU A N 1
ATOM 1774 C CA . LEU A 1 227 ? -0.458 -1.382 23.008 1.00 69.44 227 LEU A CA 1
ATOM 1775 C C . LEU A 1 227 ? 0.952 -1.875 23.370 1.00 69.44 227 LEU A C 1
ATOM 1777 O O . LEU A 1 227 ? 1.805 -1.996 22.495 1.00 69.44 227 LEU A O 1
ATOM 1781 N N . VAL A 1 228 ? 1.198 -2.185 24.647 1.00 78.75 228 VAL A N 1
ATOM 1782 C CA . VAL A 1 228 ? 2.496 -2.714 25.093 1.00 78.75 228 VAL A CA 1
ATOM 1783 C C . VAL A 1 228 ? 2.763 -4.076 24.456 1.00 78.75 228 VAL A C 1
ATOM 1785 O O . VAL A 1 228 ? 3.843 -4.283 23.907 1.00 78.75 228 VAL A O 1
ATOM 1788 N N . ALA A 1 229 ? 1.777 -4.979 24.447 1.00 77.00 229 ALA A N 1
ATOM 1789 C CA . ALA A 1 229 ? 1.909 -6.286 23.804 1.00 77.00 229 ALA A CA 1
ATOM 1790 C C . ALA A 1 229 ? 2.259 -6.153 22.311 1.00 77.00 229 ALA A C 1
ATOM 1792 O O . ALA A 1 229 ? 3.166 -6.825 21.827 1.00 77.00 229 ALA A O 1
ATOM 1793 N N . LEU A 1 230 ? 1.607 -5.225 21.607 1.00 72.06 230 LEU A N 1
ATOM 1794 C CA . LEU A 1 230 ? 1.865 -4.942 20.198 1.00 72.06 230 LEU A CA 1
ATOM 1795 C C . LEU A 1 230 ? 3.304 -4.472 19.944 1.00 72.06 230 LEU A C 1
ATOM 1797 O O . LEU A 1 230 ? 3.983 -5.024 19.081 1.00 72.06 230 LEU A O 1
ATOM 1801 N N . ILE A 1 231 ? 3.772 -3.477 20.704 1.00 72.50 231 ILE A N 1
ATOM 1802 C CA . ILE A 1 231 ? 5.146 -2.962 20.591 1.00 72.50 231 ILE A CA 1
ATOM 1803 C C . ILE A 1 231 ? 6.145 -4.094 20.837 1.00 72.50 231 ILE A C 1
ATOM 1805 O O . ILE A 1 231 ? 7.099 -4.246 20.081 1.00 72.50 231 ILE A O 1
ATOM 1809 N N . THR A 1 232 ? 5.879 -4.936 21.837 1.00 77.12 232 THR A N 1
ATOM 1810 C CA . THR A 1 232 ? 6.743 -6.071 22.182 1.00 77.12 232 THR A CA 1
ATOM 1811 C C . THR A 1 232 ? 6.851 -7.068 21.024 1.00 77.12 232 THR A C 1
ATOM 1813 O O . THR A 1 232 ? 7.954 -7.477 20.674 1.00 77.12 232 THR A O 1
ATOM 1816 N N . VAL A 1 233 ? 5.733 -7.417 20.376 1.00 77.75 233 VAL A N 1
ATOM 1817 C CA . VAL A 1 233 ? 5.727 -8.329 19.218 1.00 77.75 233 VAL A CA 1
ATOM 1818 C C . VAL A 1 233 ? 6.471 -7.721 18.028 1.00 77.75 233 VAL A C 1
ATOM 1820 O O . VAL A 1 233 ? 7.293 -8.399 17.416 1.00 77.75 233 VAL A O 1
ATOM 1823 N N . VAL A 1 234 ? 6.240 -6.441 17.723 1.00 71.88 234 VAL A N 1
ATOM 1824 C CA . VAL A 1 234 ? 6.931 -5.748 16.621 1.00 71.88 234 VAL A CA 1
ATOM 1825 C C . VAL A 1 234 ? 8.439 -5.686 16.871 1.00 71.88 234 VAL A C 1
ATOM 1827 O O . VAL A 1 234 ? 9.216 -5.966 15.961 1.00 71.88 234 VAL A O 1
ATOM 1830 N N . SER A 1 235 ? 8.867 -5.391 18.101 1.00 73.88 235 SER A N 1
ATOM 1831 C CA . SER A 1 235 ? 10.282 -5.408 18.480 1.00 73.88 235 SER A CA 1
ATOM 1832 C C . SER A 1 235 ? 10.899 -6.802 18.384 1.00 73.88 235 SER A C 1
ATOM 1834 O O . SER A 1 235 ? 12.041 -6.921 17.954 1.00 73.88 235 SER A O 1
ATOM 1836 N N . LEU A 1 236 ? 10.160 -7.856 18.737 1.00 83.62 236 LEU A N 1
ATOM 1837 C CA . LEU A 1 236 ? 10.663 -9.230 18.708 1.00 83.62 236 LEU A CA 1
ATOM 1838 C C . LEU A 1 236 ? 10.813 -9.748 17.270 1.00 83.62 236 LEU A C 1
ATOM 1840 O O . LEU A 1 236 ? 11.863 -10.272 16.910 1.00 83.62 236 LEU A O 1
ATOM 1844 N N . VAL A 1 237 ? 9.811 -9.515 16.416 1.00 75.44 237 VAL A N 1
ATOM 1845 C CA . VAL A 1 237 ? 9.873 -9.860 14.984 1.00 75.44 237 VAL A CA 1
ATOM 1846 C C . VAL A 1 237 ? 10.940 -9.028 14.269 1.00 75.44 237 VAL A C 1
ATOM 1848 O O . VAL A 1 237 ? 11.743 -9.573 13.511 1.00 75.44 237 VAL A O 1
ATOM 1851 N N . GLY A 1 238 ? 10.996 -7.721 14.546 1.00 74.38 238 GLY A N 1
ATOM 1852 C CA . GLY A 1 238 ? 12.034 -6.837 14.017 1.00 74.38 238 GLY A CA 1
ATOM 1853 C C . GLY A 1 238 ? 13.435 -7.273 14.448 1.00 74.38 238 GLY A C 1
ATOM 1854 O O . GLY A 1 238 ? 14.335 -7.342 13.615 1.00 74.38 238 GLY A O 1
ATOM 1855 N N . GLY A 1 239 ? 13.606 -7.642 15.720 1.00 79.00 239 GLY A N 1
ATOM 1856 C CA . GLY A 1 239 ? 14.865 -8.133 16.279 1.00 79.00 239 GLY A CA 1
ATOM 1857 C C . GLY A 1 239 ? 15.340 -9.441 15.645 1.00 79.00 239 GLY A C 1
ATOM 1858 O O . GLY A 1 239 ? 16.504 -9.536 15.262 1.00 79.00 239 GLY A O 1
ATOM 1859 N N . ILE A 1 240 ? 14.445 -10.418 15.454 1.00 80.88 240 ILE A N 1
ATOM 1860 C CA . ILE A 1 240 ? 14.768 -11.687 14.773 1.00 80.88 240 ILE A CA 1
ATOM 1861 C C . ILE A 1 240 ? 15.206 -11.431 13.326 1.00 80.88 240 ILE A C 1
ATOM 1863 O O . ILE A 1 240 ? 16.188 -12.008 12.862 1.00 80.88 240 ILE A O 1
ATOM 1867 N N . TYR A 1 241 ? 14.526 -10.525 12.621 1.00 73.56 241 TYR A N 1
ATOM 1868 C CA . TYR A 1 241 ? 14.884 -10.168 11.249 1.00 73.56 241 TYR A CA 1
ATOM 1869 C C . TYR A 1 241 ? 16.255 -9.467 11.163 1.00 73.56 241 TYR A C 1
ATOM 1871 O O . TYR A 1 241 ? 17.059 -9.770 10.278 1.00 73.56 241 TYR A O 1
ATOM 1879 N N . LEU A 1 242 ? 16.554 -8.568 12.110 1.00 72.00 242 LEU A N 1
ATOM 1880 C CA . LEU A 1 242 ? 17.857 -7.902 12.245 1.00 72.00 242 LEU A CA 1
ATOM 1881 C C . LEU A 1 242 ? 18.990 -8.898 12.535 1.00 72.00 242 LEU A C 1
ATOM 1883 O O . LEU A 1 242 ? 20.044 -8.818 11.902 1.00 72.00 242 LEU A O 1
ATOM 1887 N N . ALA A 1 243 ? 18.760 -9.857 13.435 1.00 75.38 243 ALA A N 1
ATOM 1888 C CA . ALA A 1 243 ? 19.729 -10.898 13.767 1.00 75.38 243 ALA A CA 1
ATOM 1889 C C . ALA A 1 243 ? 19.991 -11.846 12.584 1.00 75.38 243 ALA A C 1
ATOM 1891 O O . ALA A 1 243 ? 21.145 -12.140 12.274 1.00 75.38 243 ALA A O 1
ATOM 1892 N N . GLY A 1 244 ? 18.940 -12.263 11.868 1.00 70.69 244 GLY A N 1
ATOM 1893 C CA . GLY A 1 244 ? 19.070 -13.121 10.686 1.00 70.69 244 GLY A CA 1
ATOM 1894 C C . GLY A 1 244 ? 19.871 -12.460 9.563 1.00 70.69 244 GLY A C 1
ATOM 1895 O O . GLY A 1 244 ? 20.735 -13.089 8.959 1.00 70.69 244 GLY A O 1
ATOM 1896 N N . ARG A 1 245 ? 19.663 -11.160 9.319 1.00 69.56 245 ARG A N 1
ATOM 1897 C CA . ARG A 1 245 ? 20.428 -10.429 8.298 1.00 69.56 245 ARG A CA 1
ATOM 1898 C C . ARG A 1 245 ? 21.913 -10.299 8.653 1.00 69.56 245 ARG A C 1
ATOM 1900 O O . ARG A 1 245 ? 22.743 -10.380 7.754 1.00 69.56 245 ARG A O 1
ATOM 1907 N N . TRP A 1 246 ? 22.251 -10.118 9.930 1.00 73.06 246 TRP A N 1
ATOM 1908 C CA . TRP A 1 246 ? 23.649 -10.106 10.378 1.00 73.06 246 TRP A CA 1
ATOM 1909 C C . TRP A 1 246 ? 24.331 -11.463 10.183 1.00 73.06 246 TRP A C 1
ATOM 1911 O O . TRP A 1 246 ? 25.481 -11.507 9.759 1.00 73.06 246 TRP A O 1
ATOM 1921 N N . PHE A 1 247 ? 23.609 -12.559 10.419 1.00 71.25 247 PHE A N 1
ATOM 1922 C CA . PHE A 1 247 ? 24.149 -13.907 10.243 1.00 71.25 247 PHE A CA 1
ATOM 1923 C C . PHE A 1 247 ? 24.403 -14.269 8.770 1.00 71.25 247 PHE A C 1
ATOM 1925 O O . PHE A 1 247 ? 25.450 -14.820 8.453 1.00 71.25 247 PHE A O 1
ATOM 1932 N N . PHE A 1 248 ? 23.503 -13.909 7.850 1.00 55.25 248 PHE A N 1
ATOM 1933 C CA . PHE A 1 248 ? 23.621 -14.303 6.435 1.00 55.25 248 PHE A CA 1
ATOM 1934 C C . PHE A 1 248 ? 24.540 -13.415 5.579 1.00 55.25 248 PHE A C 1
ATOM 1936 O O . PHE A 1 248 ? 24.941 -13.813 4.488 1.00 55.25 248 PHE A O 1
ATOM 1943 N N . VAL A 1 249 ? 24.901 -12.214 6.040 1.00 58.00 249 VAL A N 1
ATOM 1944 C CA . VAL A 1 249 ? 25.838 -11.336 5.308 1.00 58.00 249 VAL A CA 1
ATOM 1945 C C . VAL A 1 249 ? 27.298 -11.795 5.460 1.00 58.00 249 VAL A C 1
ATOM 1947 O O . VAL A 1 249 ? 28.140 -11.405 4.654 1.00 58.00 249 VAL A O 1
ATOM 1950 N N . SER A 1 250 ? 27.606 -12.674 6.418 1.00 54.47 250 SER A N 1
ATOM 1951 C CA . SER A 1 250 ? 28.988 -13.078 6.705 1.00 54.47 250 SER A CA 1
ATOM 1952 C C . SER A 1 250 ? 29.543 -14.202 5.811 1.00 54.47 250 SER A C 1
ATOM 1954 O O . SER A 1 250 ? 30.733 -14.487 5.893 1.00 54.47 250 SER A O 1
ATOM 1956 N N . GLU A 1 251 ? 28.734 -14.824 4.943 1.00 56.19 251 GLU A N 1
ATOM 1957 C CA . GLU A 1 251 ? 29.139 -16.025 4.181 1.00 56.19 251 GLU A CA 1
ATOM 1958 C C . GLU A 1 251 ? 29.628 -15.774 2.743 1.00 56.19 251 GLU A C 1
ATOM 1960 O O . GLU A 1 251 ? 30.150 -16.685 2.108 1.00 56.19 251 GLU A O 1
ATOM 1965 N N . LYS A 1 252 ? 29.531 -14.554 2.196 1.00 50.25 252 LYS A N 1
ATOM 1966 C CA . LYS A 1 252 ? 29.922 -14.296 0.790 1.00 50.25 252 LYS A CA 1
ATOM 1967 C C . LYS A 1 252 ? 31.404 -13.961 0.554 1.00 50.25 252 LYS A C 1
ATOM 1969 O O . LYS A 1 252 ? 31.751 -13.541 -0.543 1.00 50.25 252 LYS A O 1
ATOM 1974 N N . ALA A 1 253 ? 32.283 -14.170 1.533 1.00 56.34 253 ALA A N 1
ATOM 1975 C CA . ALA A 1 253 ? 33.711 -13.839 1.432 1.00 56.34 253 ALA A CA 1
ATOM 1976 C C . ALA A 1 253 ? 34.634 -15.043 1.142 1.00 56.34 253 ALA A C 1
ATOM 1978 O O . ALA A 1 253 ? 35.802 -15.019 1.522 1.00 56.34 253 ALA A O 1
ATOM 1979 N N . GLN A 1 254 ? 34.143 -16.089 0.468 1.00 52.25 254 GLN A N 1
ATOM 1980 C CA . GLN A 1 254 ? 34.998 -17.173 -0.028 1.00 52.25 254 GLN A CA 1
ATOM 1981 C C . GLN A 1 254 ? 34.863 -17.291 -1.548 1.00 52.25 254 GLN A C 1
ATOM 1983 O O . GLN A 1 254 ? 34.156 -18.135 -2.093 1.00 52.25 254 GLN A O 1
ATOM 1988 N N . GLU A 1 255 ? 35.523 -16.357 -2.229 1.00 56.94 255 GLU A N 1
ATOM 1989 C CA . GLU A 1 255 ? 35.753 -16.388 -3.667 1.00 56.94 255 GLU A CA 1
ATOM 1990 C C . GLU A 1 255 ? 36.790 -17.481 -3.966 1.00 56.94 255 GLU A C 1
ATOM 1992 O O . GLU A 1 255 ? 37.948 -17.416 -3.553 1.00 56.94 255 GLU A O 1
ATOM 1997 N N . VAL A 1 256 ? 36.313 -18.543 -4.612 1.00 53.84 256 VAL A N 1
ATOM 1998 C CA . VAL A 1 256 ? 37.080 -19.718 -5.027 1.00 53.84 256 VAL A CA 1
ATOM 1999 C C . VAL A 1 256 ? 37.983 -19.337 -6.204 1.00 53.84 256 VAL A C 1
ATOM 2001 O O . VAL A 1 256 ? 37.525 -18.753 -7.186 1.00 53.84 256 VAL A O 1
ATOM 2004 N N . ALA A 1 257 ? 39.270 -19.672 -6.089 1.00 56.22 257 ALA A N 1
ATOM 2005 C CA . ALA A 1 257 ? 40.295 -19.449 -7.104 1.00 56.22 257 ALA A CA 1
ATOM 2006 C C . ALA A 1 257 ? 39.948 -20.134 -8.447 1.00 56.22 257 ALA A C 1
ATOM 2008 O O . ALA A 1 257 ? 39.399 -21.238 -8.441 1.00 56.22 257 ALA A O 1
ATOM 2009 N N . PRO A 1 258 ? 40.274 -19.521 -9.601 1.00 62.75 258 PRO A N 1
ATOM 2010 C CA . PRO A 1 258 ? 39.918 -20.070 -10.903 1.00 62.75 258 PRO A CA 1
ATOM 2011 C C . PRO A 1 258 ? 40.833 -21.240 -11.277 1.00 62.75 258 PRO A C 1
ATOM 2013 O O . PRO A 1 258 ? 42.047 -21.083 -11.419 1.00 62.75 258 PRO A O 1
ATOM 2016 N N . GLU A 1 259 ? 40.232 -22.409 -11.485 1.00 52.88 259 GLU A N 1
ATOM 2017 C CA . GLU A 1 259 ? 40.895 -23.557 -12.093 1.00 52.88 259 GLU A CA 1
ATOM 2018 C C . GLU A 1 259 ? 41.008 -23.342 -13.611 1.00 52.88 259 GLU A C 1
ATOM 2020 O O . GLU A 1 259 ? 40.035 -23.073 -14.319 1.00 52.88 259 GLU A O 1
ATOM 2025 N N . VAL A 1 260 ? 42.246 -23.401 -14.091 1.00 61.38 260 VAL A N 1
ATOM 2026 C CA . VAL A 1 260 ? 42.646 -23.266 -15.491 1.00 61.38 260 VAL A CA 1
ATOM 2027 C C . VAL A 1 260 ? 42.318 -24.566 -16.222 1.00 61.38 260 VAL A C 1
ATOM 2029 O O . VAL A 1 260 ? 42.730 -25.640 -15.790 1.00 61.38 260 VAL A O 1
ATOM 2032 N N . THR A 1 261 ? 41.644 -24.503 -17.372 1.00 49.56 261 THR A N 1
ATOM 2033 C CA . THR A 1 261 ? 41.658 -25.626 -18.320 1.00 49.56 261 THR A CA 1
ATOM 2034 C C . THR A 1 261 ? 41.769 -25.145 -19.762 1.00 49.56 261 THR A C 1
ATOM 2036 O O . THR A 1 261 ? 41.211 -24.132 -20.179 1.00 49.56 261 THR A O 1
ATOM 2039 N N . THR A 1 262 ? 42.590 -25.899 -20.477 1.00 51.97 262 THR A N 1
ATOM 2040 C CA . THR A 1 262 ? 43.453 -25.544 -21.595 1.00 51.97 262 THR A CA 1
ATOM 2041 C C . THR A 1 262 ? 42.858 -25.964 -22.946 1.00 51.97 262 THR A C 1
ATOM 2043 O O . THR A 1 262 ? 42.374 -27.078 -23.085 1.00 51.97 262 THR A O 1
ATOM 2046 N N . LYS A 1 263 ? 42.966 -25.054 -23.927 1.00 55.56 263 LYS A N 1
ATOM 2047 C CA . LYS A 1 263 ? 43.328 -25.214 -25.358 1.00 55.56 263 LYS A CA 1
ATOM 2048 C C . LYS A 1 263 ? 42.818 -26.428 -26.172 1.00 55.56 263 LYS A C 1
ATOM 2050 O O . LYS A 1 263 ? 43.224 -27.556 -25.927 1.00 55.56 263 LYS A O 1
ATOM 2055 N N . ALA A 1 264 ? 42.188 -26.133 -27.318 1.00 42.53 264 ALA A N 1
ATOM 2056 C CA . ALA A 1 264 ? 42.483 -26.783 -28.605 1.00 42.53 264 ALA A CA 1
ATOM 2057 C C . ALA A 1 264 ? 42.179 -25.834 -29.790 1.00 42.53 264 ALA A C 1
ATOM 2059 O O . ALA A 1 264 ? 41.266 -25.018 -29.725 1.00 42.53 264 ALA A O 1
ATOM 2060 N N . GLU A 1 265 ? 43.023 -25.926 -30.818 1.00 58.59 265 GLU A N 1
ATOM 2061 C CA . GLU A 1 265 ? 43.276 -25.010 -31.950 1.00 58.59 265 GLU A CA 1
ATOM 2062 C C . GLU A 1 265 ? 42.725 -25.620 -33.289 1.00 58.59 265 GLU A C 1
ATOM 2064 O O . GLU A 1 265 ? 41.980 -26.593 -33.200 1.00 58.59 265 GLU A O 1
ATOM 2069 N N . PRO A 1 266 ? 42.986 -25.108 -34.521 1.00 66.94 266 PRO A N 1
ATOM 2070 C CA . PRO A 1 266 ? 41.969 -24.574 -35.447 1.00 66.94 266 PRO A CA 1
ATOM 2071 C C . PRO A 1 266 ? 41.883 -25.282 -36.834 1.00 66.94 266 PRO A C 1
ATOM 2073 O O . PRO A 1 266 ? 42.672 -26.170 -37.145 1.00 66.94 266 PRO A O 1
ATOM 2076 N N . ALA A 1 267 ? 40.969 -24.835 -37.716 1.00 43.59 267 ALA A N 1
ATOM 2077 C CA . ALA A 1 267 ? 40.931 -25.159 -39.161 1.00 43.59 267 ALA A CA 1
ATOM 2078 C C . ALA A 1 267 ? 40.215 -24.031 -39.979 1.00 43.59 267 ALA A C 1
ATOM 2080 O O . ALA A 1 267 ? 39.468 -23.263 -39.376 1.00 43.59 267 ALA A O 1
ATOM 2081 N N . PRO A 1 268 ? 40.457 -23.870 -41.305 1.00 63.53 268 PRO A N 1
ATOM 2082 C CA . PRO A 1 268 ? 40.819 -22.594 -41.962 1.00 63.53 268 PRO A CA 1
ATOM 2083 C C . PRO A 1 268 ? 39.703 -21.862 -42.764 1.00 63.53 268 PRO A C 1
ATOM 2085 O O . PRO A 1 268 ? 38.622 -22.415 -42.963 1.00 63.53 268 PRO A O 1
ATOM 2088 N N . PRO A 1 269 ? 39.954 -20.618 -43.252 1.00 61.03 269 PRO A N 1
ATOM 2089 C CA . PRO A 1 269 ? 38.943 -19.758 -43.882 1.00 61.03 269 PRO A CA 1
ATOM 2090 C C . PRO A 1 269 ? 38.747 -20.013 -45.388 1.00 61.03 269 PRO A C 1
ATOM 2092 O O . PRO A 1 269 ? 39.709 -20.172 -46.140 1.00 61.03 269 PRO A O 1
ATOM 2095 N N . THR A 1 270 ? 37.488 -19.956 -45.840 1.00 53.72 270 THR A N 1
ATOM 2096 C CA . THR A 1 270 ? 37.121 -19.956 -47.267 1.00 53.72 270 THR A CA 1
ATOM 2097 C C . THR A 1 270 ? 36.911 -18.526 -47.773 1.00 53.72 270 THR A C 1
ATOM 2099 O O . THR A 1 270 ? 36.223 -17.717 -47.158 1.00 53.72 270 THR A O 1
ATOM 2102 N N . LYS A 1 271 ? 37.554 -18.250 -48.907 1.00 60.06 271 LYS A N 1
ATOM 2103 C CA . LYS A 1 271 ? 37.709 -16.990 -49.641 1.00 60.06 271 LYS A CA 1
ATOM 2104 C C . LYS A 1 271 ? 36.765 -16.978 -50.845 1.00 60.06 271 LYS A C 1
ATOM 2106 O O . LYS A 1 271 ? 36.896 -17.874 -51.666 1.00 60.06 271 LYS A O 1
ATOM 2111 N N . VAL A 1 272 ? 35.914 -15.961 -50.997 1.00 49.88 272 VAL A N 1
ATOM 2112 C CA . VAL A 1 272 ? 35.175 -15.611 -52.236 1.00 49.88 272 VAL A CA 1
ATOM 2113 C C . VAL A 1 272 ? 34.750 -14.139 -52.100 1.00 49.88 272 VAL A C 1
ATOM 2115 O O . VAL A 1 272 ? 34.387 -13.739 -51.001 1.00 49.88 272 VAL A O 1
ATOM 2118 N N . GLU A 1 273 ? 34.663 -13.250 -53.083 1.00 49.97 273 GLU A N 1
ATOM 2119 C CA . GLU A 1 273 ? 35.259 -12.977 -54.398 1.00 49.97 273 GLU A CA 1
ATOM 2120 C C . GLU A 1 273 ? 34.616 -11.633 -54.821 1.00 49.97 273 GLU A C 1
ATOM 2122 O O . GLU A 1 273 ? 33.564 -11.246 -54.312 1.00 49.97 273 GLU A O 1
ATOM 2127 N N . LYS A 1 274 ? 35.294 -10.859 -55.664 1.00 46.97 274 LYS A N 1
ATOM 2128 C CA . LYS A 1 274 ? 35.085 -9.422 -55.904 1.00 46.97 274 LYS A CA 1
ATOM 2129 C C . LYS A 1 274 ? 34.306 -9.158 -57.210 1.00 46.97 274 LYS A C 1
ATOM 2131 O O . LYS A 1 274 ? 34.440 -9.944 -58.139 1.00 46.97 274 LYS A O 1
ATOM 2136 N N . ALA A 1 275 ? 33.711 -7.952 -57.301 1.00 49.69 275 ALA A N 1
ATOM 2137 C CA . ALA A 1 275 ? 33.453 -7.108 -58.502 1.00 49.69 275 ALA A CA 1
ATOM 2138 C C . ALA A 1 275 ? 32.002 -7.064 -59.062 1.00 49.69 275 ALA A C 1
ATOM 2140 O O . ALA A 1 275 ? 31.249 -7.997 -58.798 1.00 49.69 275 ALA A O 1
ATOM 2141 N N . PRO A 1 276 ? 31.593 -6.044 -59.873 1.00 57.53 276 PRO A N 1
ATOM 2142 C CA . PRO A 1 276 ? 32.277 -4.808 -60.306 1.00 57.53 276 PRO A CA 1
ATOM 2143 C C . PRO A 1 276 ? 31.474 -3.481 -60.145 1.00 57.53 276 PRO A C 1
ATOM 2145 O O . PRO A 1 276 ? 30.311 -3.446 -59.756 1.00 57.53 276 PRO A O 1
ATOM 2148 N N . GLU A 1 277 ? 32.173 -2.389 -60.473 1.00 49.81 277 GLU A N 1
ATOM 2149 C CA . GLU A 1 277 ? 31.836 -0.956 -60.437 1.00 49.81 277 GLU A CA 1
ATOM 2150 C C . GLU A 1 277 ? 30.678 -0.485 -61.342 1.00 49.81 277 GLU A C 1
ATOM 2152 O O . GLU A 1 277 ? 30.473 -0.998 -62.442 1.00 49.81 277 GLU A O 1
ATOM 2157 N N . ALA A 1 278 ? 30.046 0.630 -60.945 1.00 46.53 278 ALA A N 1
ATOM 2158 C CA . ALA A 1 278 ? 29.309 1.532 -61.834 1.00 46.53 278 ALA A CA 1
ATOM 2159 C C . ALA A 1 278 ? 29.812 2.989 -61.694 1.00 46.53 278 ALA A C 1
ATOM 2161 O O . ALA A 1 278 ? 30.165 3.447 -60.609 1.00 46.53 278 ALA A O 1
ATOM 2162 N N . LYS A 1 279 ? 29.865 3.674 -62.844 1.00 55.06 279 LYS A N 1
ATOM 2163 C CA . LYS A 1 279 ? 30.506 4.967 -63.169 1.00 55.06 279 LYS A CA 1
ATOM 2164 C C . LYS A 1 279 ? 29.948 6.222 -62.448 1.00 55.06 279 LYS A C 1
ATOM 2166 O O . LYS A 1 279 ? 28.824 6.194 -61.956 1.00 55.06 279 LYS A O 1
ATOM 2171 N N . PRO A 1 280 ? 30.707 7.346 -62.451 1.00 56.19 280 PRO A N 1
ATOM 2172 C CA . PRO A 1 280 ? 30.488 8.510 -61.585 1.00 56.19 280 PRO A CA 1
ATOM 2173 C C . PRO A 1 280 ? 29.526 9.571 -62.153 1.00 56.19 280 PRO A C 1
ATOM 2175 O O . PRO A 1 280 ? 29.461 9.796 -63.360 1.00 56.19 280 PRO A O 1
ATOM 2178 N N . SER A 1 281 ? 28.856 10.283 -61.240 1.00 50.44 281 SER A N 1
ATOM 2179 C CA . SER A 1 281 ? 28.087 11.519 -61.465 1.00 50.44 281 SER A CA 1
ATOM 2180 C C . SER A 1 281 ? 28.756 12.673 -60.683 1.00 50.44 281 SER A C 1
ATOM 2182 O O . SER A 1 281 ? 29.302 12.411 -59.607 1.00 50.44 281 SER A O 1
ATOM 2184 N N . PRO A 1 282 ? 28.805 13.917 -61.207 1.00 61.81 282 PRO A N 1
ATOM 2185 C CA . PRO A 1 282 ? 29.641 15.000 -60.673 1.00 61.81 282 PRO A CA 1
ATOM 2186 C C . PRO A 1 282 ? 29.216 15.504 -59.274 1.00 61.81 282 PRO A C 1
ATOM 2188 O O . PRO A 1 282 ? 28.030 15.485 -58.943 1.00 61.81 282 PRO A O 1
ATOM 2191 N N . PRO A 1 283 ? 30.173 15.970 -58.441 1.00 57.69 283 PRO A N 1
ATOM 2192 C CA . PRO A 1 283 ? 29.968 16.149 -57.005 1.00 57.69 283 PRO A CA 1
ATOM 2193 C C . PRO A 1 283 ? 29.268 17.472 -56.627 1.00 57.69 283 PRO A C 1
ATOM 2195 O O . PRO A 1 283 ? 29.704 18.544 -57.054 1.00 57.69 283 PRO A O 1
ATOM 2198 N N . PRO A 1 284 ? 28.269 17.439 -55.726 1.00 64.25 284 PRO A N 1
ATOM 2199 C CA . PRO A 1 284 ? 27.925 18.583 -54.897 1.00 64.25 284 PRO A CA 1
ATOM 2200 C C . PRO A 1 284 ? 29.048 18.840 -53.881 1.00 64.25 284 PRO A C 1
ATOM 2202 O O . PRO A 1 284 ? 29.654 17.916 -53.337 1.00 64.25 284 PRO A O 1
ATOM 2205 N N . LYS A 1 285 ? 29.337 20.116 -53.625 1.00 64.88 285 LYS A N 1
ATOM 2206 C CA . LYS A 1 285 ? 30.342 20.582 -52.662 1.00 64.88 285 LYS A CA 1
ATOM 2207 C C . LYS A 1 285 ? 29.860 20.282 -51.236 1.00 64.88 285 LYS A C 1
ATOM 2209 O O . LYS A 1 285 ? 29.213 21.114 -50.612 1.00 64.88 285 LYS A O 1
ATOM 2214 N N . VAL A 1 286 ? 30.140 19.069 -50.763 1.00 54.38 286 VAL A N 1
ATOM 2215 C CA . VAL A 1 286 ? 29.831 18.603 -49.407 1.00 54.38 286 VAL A CA 1
ATOM 2216 C C . VAL A 1 286 ? 30.897 19.116 -48.443 1.00 54.38 286 VAL A C 1
ATOM 2218 O O . VAL A 1 286 ? 32.087 18.819 -48.565 1.00 54.38 286 VAL A O 1
ATOM 2221 N N . GLU A 1 287 ? 30.438 19.917 -47.493 1.00 63.31 287 GLU A N 1
ATOM 2222 C CA . GLU A 1 287 ? 31.134 20.303 -46.274 1.00 63.31 287 GLU A CA 1
ATOM 2223 C C . GLU A 1 287 ? 31.592 19.033 -45.539 1.00 63.31 287 GLU A C 1
ATOM 2225 O O . GLU A 1 287 ? 30.782 18.165 -45.213 1.00 63.31 287 GLU A O 1
ATOM 2230 N N . ARG A 1 288 ? 32.913 18.861 -45.386 1.00 48.25 288 ARG A N 1
ATOM 2231 C CA . ARG A 1 288 ? 33.515 17.631 -44.854 1.00 48.25 288 ARG A CA 1
ATOM 2232 C C . ARG A 1 288 ? 33.033 17.393 -43.425 1.00 48.25 288 ARG A C 1
ATOM 2234 O O . ARG A 1 288 ? 33.478 18.063 -42.496 1.00 48.25 288 ARG A O 1
ATOM 2241 N N . ALA A 1 289 ? 32.163 16.398 -43.273 1.00 62.97 289 ALA A N 1
ATOM 2242 C CA . ALA A 1 289 ? 31.899 15.759 -41.998 1.00 62.97 289 ALA A CA 1
ATOM 2243 C C . ALA A 1 289 ? 33.230 15.268 -41.391 1.00 62.97 289 ALA A C 1
ATOM 2245 O O . ALA A 1 289 ? 34.100 14.808 -42.139 1.00 62.97 289 ALA A O 1
ATOM 2246 N N . PRO A 1 290 ? 33.413 15.385 -40.064 1.00 65.19 290 PRO A N 1
ATOM 2247 C CA . PRO A 1 290 ? 34.633 14.959 -39.389 1.00 65.19 290 PRO A CA 1
ATOM 2248 C C . PRO A 1 290 ? 34.948 13.500 -39.733 1.00 65.19 290 PRO A C 1
ATOM 2250 O O . PRO A 1 290 ? 34.072 12.639 -39.647 1.00 65.19 290 PRO A O 1
ATOM 2253 N N . GLU A 1 291 ? 36.193 13.241 -40.142 1.00 58.31 291 GLU A N 1
ATOM 2254 C CA . GLU A 1 291 ? 36.694 11.903 -40.456 1.00 58.31 291 GLU A CA 1
ATOM 2255 C C . GLU A 1 291 ? 36.377 10.952 -39.297 1.00 58.31 291 GLU A C 1
ATOM 2257 O O . GLU A 1 291 ? 36.851 11.121 -38.167 1.00 58.31 291 GLU A O 1
ATOM 2262 N N . ALA A 1 292 ? 35.509 9.977 -39.575 1.00 55.69 292 ALA A N 1
ATOM 2263 C CA . ALA A 1 292 ? 35.118 8.957 -38.623 1.00 55.69 292 ALA A CA 1
ATOM 2264 C C . ALA A 1 292 ? 36.376 8.214 -38.163 1.00 55.69 292 ALA A C 1
ATOM 2266 O O . ALA A 1 292 ? 37.098 7.625 -38.970 1.00 55.69 292 ALA A O 1
ATOM 2267 N N . LYS A 1 293 ? 36.646 8.262 -36.855 1.00 68.56 293 LYS A N 1
ATOM 2268 C CA . LYS A 1 293 ? 37.718 7.478 -36.235 1.00 68.56 293 LYS A CA 1
ATOM 2269 C C . LYS A 1 293 ? 37.573 6.005 -36.644 1.00 68.56 293 LYS A C 1
ATOM 2271 O O . LYS A 1 293 ? 36.441 5.520 -36.704 1.00 68.56 293 LYS A O 1
ATOM 2276 N N . PRO A 1 294 ? 38.686 5.291 -36.891 1.00 65.38 294 PRO A N 1
ATOM 2277 C CA . PRO A 1 294 ? 38.655 3.886 -37.279 1.00 65.38 294 PRO A CA 1
ATOM 2278 C C . PRO A 1 294 ? 37.832 3.081 -36.269 1.00 65.38 294 PRO A C 1
ATOM 2280 O O . PRO A 1 294 ? 38.152 3.035 -35.079 1.00 65.38 294 PRO A O 1
ATOM 2283 N N . SER A 1 295 ? 36.738 2.494 -36.755 1.00 67.25 295 SER A N 1
ATOM 2284 C CA . SER A 1 295 ? 35.887 1.595 -35.985 1.00 67.25 295 SER A CA 1
ATOM 2285 C C . SER A 1 295 ? 36.664 0.302 -35.776 1.00 67.25 295 SER A C 1
ATOM 2287 O O . SER A 1 295 ? 36.992 -0.391 -36.738 1.00 67.25 295 SER A O 1
ATOM 2289 N N . LEU A 1 296 ? 37.037 0.018 -34.530 1.00 75.62 296 LEU A N 1
ATOM 2290 C CA . LEU A 1 296 ? 37.645 -1.256 -34.164 1.00 75.62 296 LEU A CA 1
ATOM 2291 C C . LEU A 1 296 ? 36.612 -2.355 -34.419 1.00 75.62 296 LEU A C 1
ATOM 2293 O O . LEU A 1 296 ? 35.556 -2.379 -33.789 1.00 75.62 296 LEU A O 1
ATOM 2297 N N . GLU A 1 297 ? 36.911 -3.242 -35.361 1.00 83.31 297 GLU A N 1
ATOM 2298 C CA . GLU A 1 297 ? 36.060 -4.373 -35.706 1.00 83.31 297 GLU A CA 1
ATOM 2299 C C . GLU A 1 297 ? 36.088 -5.393 -34.556 1.00 83.31 297 GLU A C 1
ATOM 2301 O O . GLU A 1 297 ? 37.069 -6.104 -34.343 1.00 83.31 297 GLU A O 1
ATOM 2306 N N . ILE A 1 298 ? 35.030 -5.400 -33.742 1.00 86.50 298 ILE A N 1
ATOM 2307 C CA . ILE A 1 298 ? 34.869 -6.342 -32.629 1.00 86.50 298 ILE A CA 1
ATOM 2308 C C . ILE A 1 298 ? 34.286 -7.645 -33.180 1.00 86.50 298 ILE A C 1
ATOM 2310 O O . ILE A 1 298 ? 33.203 -7.650 -33.766 1.00 86.50 298 ILE A O 1
ATOM 2314 N N . ASP A 1 299 ? 34.970 -8.760 -32.933 1.00 89.56 299 ASP A N 1
ATOM 2315 C CA . ASP A 1 299 ? 34.488 -10.100 -33.270 1.00 89.56 299 ASP A CA 1
ATOM 2316 C C . ASP A 1 299 ? 33.335 -10.516 -32.338 1.00 89.56 299 ASP A C 1
ATOM 2318 O O . ASP A 1 299 ? 33.540 -10.964 -31.206 1.00 89.56 299 ASP A O 1
ATOM 2322 N N . LYS A 1 300 ? 32.101 -10.337 -32.820 1.00 91.62 300 LYS A N 1
ATOM 2323 C CA . LYS A 1 300 ? 30.859 -10.574 -32.064 1.00 91.62 300 LYS A CA 1
ATOM 2324 C C . LYS A 1 300 ? 30.655 -12.036 -31.663 1.00 91.62 300 LYS A C 1
ATOM 2326 O O . LYS A 1 300 ? 30.020 -12.295 -30.644 1.00 91.62 300 LYS A O 1
ATOM 2331 N N . SER A 1 301 ? 31.234 -12.976 -32.412 1.00 92.44 301 SER A N 1
ATOM 2332 C CA . SER A 1 301 ? 31.078 -14.418 -32.178 1.00 92.44 301 SER A CA 1
ATOM 2333 C C . SER A 1 301 ? 31.732 -14.891 -30.876 1.00 92.44 301 SER A C 1
ATOM 2335 O O . SER A 1 301 ? 31.335 -15.899 -30.299 1.00 92.44 301 SER A O 1
ATOM 2337 N N . LYS A 1 302 ? 32.716 -14.138 -30.371 1.00 92.19 302 LYS A N 1
ATOM 2338 C CA . LYS A 1 302 ? 33.402 -14.430 -29.105 1.00 92.19 302 LYS A CA 1
ATOM 2339 C C . LYS A 1 302 ? 32.630 -13.946 -27.875 1.00 92.19 302 LYS A C 1
ATOM 2341 O O . LYS A 1 302 ? 33.012 -14.274 -26.750 1.00 92.19 302 LYS A O 1
ATOM 2346 N N . ILE A 1 303 ? 31.575 -13.154 -28.066 1.00 91.88 303 ILE A N 1
ATOM 2347 C CA . ILE A 1 303 ? 30.796 -12.563 -26.979 1.00 91.88 303 ILE A CA 1
ATOM 2348 C C . ILE A 1 303 ? 29.615 -13.475 -26.663 1.00 91.88 303 ILE A C 1
ATOM 2350 O O . ILE A 1 303 ? 28.662 -13.583 -27.429 1.00 91.88 303 ILE A O 1
ATOM 2354 N N . LYS A 1 304 ? 29.694 -14.089 -25.485 1.00 93.94 304 LYS A N 1
ATOM 2355 C CA . LYS A 1 304 ? 28.687 -14.979 -24.913 1.00 93.94 304 LYS A CA 1
ATOM 2356 C C . LYS A 1 304 ? 27.617 -14.165 -24.190 1.00 93.94 304 LYS A C 1
ATOM 2358 O O . LYS A 1 304 ? 27.913 -13.546 -23.169 1.00 93.94 304 LYS A O 1
ATOM 2363 N N . ILE A 1 305 ? 26.391 -14.168 -24.706 1.00 95.44 305 ILE A N 1
ATOM 2364 C CA . ILE A 1 305 ? 25.269 -13.392 -24.160 1.00 95.44 305 ILE A CA 1
ATOM 2365 C C . ILE A 1 305 ? 24.228 -14.323 -23.536 1.00 95.44 305 ILE A C 1
ATOM 2367 O O . ILE A 1 305 ? 23.854 -15.342 -24.114 1.00 95.44 305 ILE A O 1
ATOM 2371 N N . GLN A 1 306 ? 23.727 -13.942 -22.363 1.00 96.94 306 GLN A N 1
ATOM 2372 C CA . GLN A 1 306 ? 22.522 -14.510 -21.766 1.00 96.94 306 GLN A CA 1
ATOM 2373 C C . GLN A 1 306 ? 21.403 -13.469 -21.829 1.00 96.94 306 GLN A C 1
ATOM 2375 O O . GLN A 1 306 ? 21.603 -12.322 -21.429 1.00 96.94 306 GLN A O 1
ATOM 2380 N N . VAL A 1 307 ? 20.232 -13.870 -22.321 1.00 97.12 307 VAL A N 1
ATOM 2381 C CA . VAL A 1 307 ? 19.048 -13.008 -22.400 1.00 97.12 307 VAL A CA 1
ATOM 2382 C C . VAL A 1 307 ? 18.069 -13.431 -21.312 1.00 97.12 307 VAL A C 1
ATOM 2384 O O . VAL A 1 307 ? 17.644 -14.586 -21.273 1.00 97.12 307 VAL A O 1
ATOM 2387 N N . LEU A 1 308 ? 17.736 -12.500 -20.418 1.00 97.00 308 LEU A N 1
ATOM 2388 C CA . LEU A 1 308 ? 16.821 -12.731 -19.302 1.00 97.00 308 LEU A CA 1
ATOM 2389 C C . LEU A 1 308 ? 15.539 -11.916 -19.481 1.00 97.00 308 LEU A C 1
ATOM 2391 O O . LEU A 1 308 ? 15.603 -10.711 -19.729 1.00 97.00 308 LEU A O 1
ATOM 2395 N N . ASN A 1 309 ? 14.384 -12.563 -19.343 1.00 96.44 309 ASN A N 1
ATOM 2396 C CA . ASN A 1 309 ? 13.083 -11.916 -19.418 1.00 96.44 309 ASN A CA 1
ATOM 2397 C C . ASN A 1 309 ? 12.690 -11.306 -18.070 1.00 96.44 309 ASN A C 1
ATOM 2399 O O . ASN A 1 309 ? 12.382 -12.024 -17.124 1.00 96.44 309 ASN A O 1
ATOM 2403 N N . GLY A 1 310 ? 12.689 -9.979 -17.994 1.00 95.81 310 GLY A N 1
ATOM 2404 C CA . GLY A 1 310 ? 12.389 -9.247 -16.768 1.00 95.81 310 GLY A CA 1
ATOM 2405 C C . GLY A 1 310 ? 11.076 -8.471 -16.771 1.00 95.81 310 GLY A C 1
ATOM 2406 O O . GLY A 1 310 ? 10.884 -7.682 -15.855 1.00 95.81 310 GLY A O 1
ATOM 2407 N N . ASN A 1 311 ? 10.223 -8.607 -17.793 1.00 91.12 311 ASN A N 1
ATOM 2408 C CA . ASN A 1 311 ? 9.008 -7.789 -17.948 1.00 91.12 311 ASN A CA 1
ATOM 2409 C C . ASN A 1 311 ? 7.691 -8.586 -17.866 1.00 91.12 311 ASN A C 1
ATOM 2411 O O . ASN A 1 311 ? 6.621 -8.017 -18.082 1.00 91.12 311 ASN A O 1
ATOM 2415 N N . GLY A 1 312 ? 7.765 -9.900 -17.626 1.00 89.06 312 GLY A N 1
ATOM 2416 C CA . GLY A 1 312 ? 6.601 -10.782 -17.516 1.00 89.06 312 GLY A CA 1
ATOM 2417 C C . GLY A 1 312 ? 5.900 -11.115 -18.841 1.00 89.06 312 GLY A C 1
ATOM 2418 O O . GLY A 1 312 ? 4.889 -11.816 -18.834 1.00 89.06 312 GLY A O 1
ATOM 2419 N N . VAL A 1 313 ? 6.410 -10.656 -19.990 1.00 90.75 313 VAL A N 1
ATOM 2420 C CA . VAL A 1 313 ? 5.834 -10.965 -21.308 1.00 90.75 313 VAL A CA 1
ATOM 2421 C C . VAL A 1 313 ? 6.430 -12.271 -21.829 1.00 90.75 313 VAL A C 1
ATOM 2423 O O . VAL A 1 313 ? 7.612 -12.342 -22.167 1.00 90.75 313 VAL A O 1
ATOM 2426 N N . ALA A 1 314 ? 5.615 -13.324 -21.898 1.00 93.31 314 ALA A N 1
ATOM 2427 C CA . ALA A 1 314 ? 6.056 -14.640 -22.357 1.00 93.31 314 ALA A CA 1
ATOM 2428 C C . ALA A 1 314 ? 6.642 -14.583 -23.782 1.00 93.31 314 ALA A C 1
ATOM 2430 O O . ALA A 1 314 ? 6.031 -14.039 -24.700 1.00 93.31 314 ALA A O 1
ATOM 2431 N N . GLY A 1 315 ? 7.830 -15.166 -23.967 1.00 94.12 315 GLY A N 1
ATOM 2432 C CA . GLY A 1 315 ? 8.509 -15.253 -25.267 1.00 94.12 315 GLY A CA 1
ATOM 2433 C C . GLY A 1 315 ? 9.323 -14.020 -25.679 1.00 94.12 315 GLY A C 1
ATOM 2434 O O . GLY A 1 315 ? 10.051 -14.086 -26.669 1.00 94.12 315 GLY A O 1
ATOM 2435 N N . GLU A 1 316 ? 9.285 -12.922 -24.919 1.00 94.50 316 GLU A N 1
ATOM 2436 C CA . GLU A 1 316 ? 9.997 -11.690 -25.287 1.00 94.50 316 GLU A CA 1
ATOM 2437 C C . GLU A 1 316 ? 11.525 -11.883 -25.313 1.00 94.50 316 GLU A C 1
ATOM 2439 O O . GLU A 1 316 ? 12.195 -11.450 -26.253 1.00 94.50 316 GLU A O 1
ATOM 2444 N N . ALA A 1 317 ? 12.087 -12.613 -24.341 1.00 96.25 317 ALA A N 1
ATOM 2445 C CA . ALA A 1 317 ? 13.518 -12.928 -24.330 1.00 96.25 317 ALA A CA 1
ATOM 2446 C C . ALA A 1 317 ? 13.953 -13.778 -25.536 1.00 96.25 317 ALA A C 1
ATOM 2448 O O . ALA A 1 317 ? 15.043 -13.564 -26.064 1.00 96.25 317 ALA A O 1
ATOM 2449 N N . ALA A 1 318 ? 13.101 -14.690 -26.016 1.00 97.50 318 ALA A N 1
ATOM 2450 C CA . ALA A 1 318 ? 13.386 -15.475 -27.217 1.00 97.50 318 ALA A CA 1
ATOM 2451 C C . ALA A 1 318 ? 13.422 -14.583 -28.467 1.00 97.50 318 ALA A C 1
ATOM 245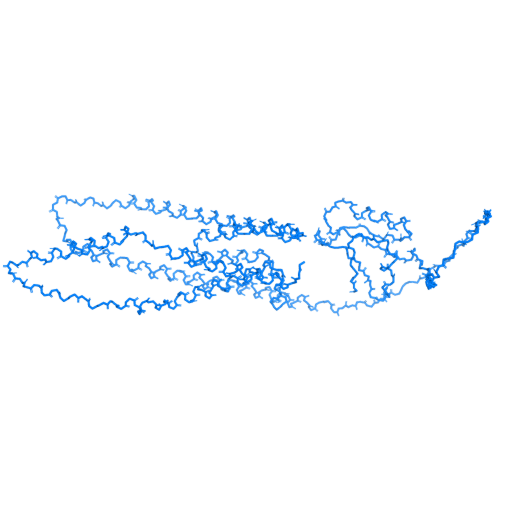3 O O . ALA A 1 318 ? 14.379 -14.642 -29.236 1.00 97.50 318 ALA A O 1
ATOM 2454 N N . ARG A 1 319 ? 12.454 -13.664 -28.605 1.00 96.12 319 ARG A N 1
ATOM 2455 C CA . ARG A 1 319 ? 12.426 -12.692 -29.709 1.00 96.12 319 ARG A CA 1
ATOM 2456 C C . ARG A 1 319 ? 13.693 -11.833 -29.748 1.00 96.12 319 ARG A C 1
ATOM 2458 O O . ARG A 1 319 ? 14.248 -11.594 -30.817 1.00 96.12 319 ARG A O 1
ATOM 2465 N N . ILE A 1 320 ? 14.159 -11.354 -28.592 1.00 95.38 320 ILE A N 1
ATOM 2466 C CA . ILE A 1 320 ? 15.395 -10.558 -28.502 1.00 95.38 320 ILE A CA 1
ATOM 2467 C C . ILE A 1 320 ? 16.633 -11.411 -28.803 1.00 95.38 320 ILE A C 1
ATOM 2469 O O . ILE A 1 320 ? 17.543 -10.942 -29.490 1.00 95.38 320 ILE A O 1
ATOM 2473 N N . ALA A 1 321 ? 16.666 -12.661 -28.341 1.00 96.75 321 ALA A N 1
ATOM 2474 C CA . ALA A 1 321 ? 17.748 -13.586 -28.655 1.00 96.75 321 ALA A CA 1
ATOM 2475 C C . ALA A 1 321 ? 17.884 -13.827 -30.168 1.00 96.75 321 ALA A C 1
ATOM 2477 O O . ALA A 1 321 ? 19.005 -13.808 -30.675 1.00 96.75 321 ALA A O 1
ATOM 2478 N N . ASP A 1 322 ? 16.775 -13.960 -30.901 1.00 96.75 322 ASP A N 1
ATOM 2479 C CA . ASP A 1 322 ? 16.793 -14.123 -32.361 1.00 96.75 322 ASP A CA 1
ATOM 2480 C C . ASP A 1 322 ? 17.388 -12.900 -33.077 1.00 96.75 322 ASP A C 1
ATOM 2482 O O . ASP A 1 322 ? 18.216 -13.045 -33.981 1.00 96.75 322 ASP A O 1
ATOM 2486 N N . VAL A 1 323 ? 17.045 -11.684 -32.632 1.00 95.19 323 VAL A N 1
ATOM 2487 C CA . VAL A 1 323 ? 17.610 -10.430 -33.171 1.00 95.19 323 VAL A CA 1
ATOM 2488 C C . VAL A 1 323 ? 19.121 -10.346 -32.928 1.00 95.19 323 VAL A C 1
ATOM 2490 O O . VAL A 1 323 ? 19.887 -9.968 -33.822 1.00 95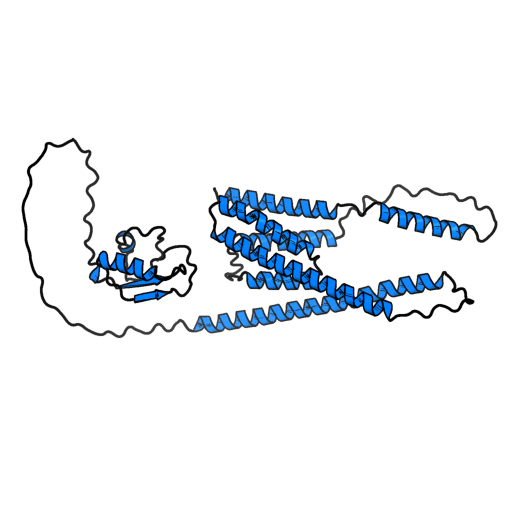.19 323 VAL A O 1
ATOM 2493 N N . LEU A 1 324 ? 19.576 -10.715 -31.728 1.00 94.56 324 LEU A N 1
ATOM 2494 C CA . LEU A 1 324 ? 20.998 -10.713 -31.379 1.00 94.56 324 LEU A CA 1
ATOM 2495 C C . LEU A 1 324 ? 21.772 -11.792 -32.146 1.00 94.56 324 LEU A C 1
ATOM 2497 O O . LEU A 1 324 ? 22.860 -11.520 -32.659 1.00 94.56 324 LEU A O 1
ATOM 2501 N N . LYS A 1 325 ? 21.191 -12.981 -32.309 1.00 95.75 325 LYS A N 1
ATOM 2502 C CA . LYS A 1 325 ? 21.771 -14.061 -33.110 1.00 95.75 325 LYS A CA 1
ATOM 2503 C C . LYS A 1 325 ? 21.903 -13.658 -34.581 1.00 95.75 325 LYS A C 1
ATOM 2505 O O . LYS A 1 325 ? 22.970 -13.831 -35.164 1.00 95.75 325 LYS A O 1
ATOM 2510 N N . GLY A 1 326 ? 20.875 -13.023 -35.154 1.00 94.44 326 GLY A N 1
ATOM 2511 C CA . GLY A 1 326 ? 20.921 -12.446 -36.505 1.00 94.44 326 GLY A CA 1
ATOM 2512 C C . GLY A 1 326 ? 21.965 -11.331 -36.666 1.00 94.44 326 GLY A C 1
ATOM 2513 O O . GLY A 1 326 ? 22.459 -11.096 -37.765 1.00 94.44 326 GLY A O 1
ATOM 2514 N N . SER A 1 327 ? 22.356 -10.686 -35.563 1.00 92.69 327 SER A N 1
ATOM 2515 C CA . SER A 1 327 ? 23.410 -9.661 -35.524 1.00 92.69 327 SER A CA 1
ATOM 2516 C C . SER A 1 327 ? 24.831 -10.227 -35.359 1.00 92.69 327 SER A C 1
ATOM 2518 O O . SER A 1 327 ? 25.788 -9.443 -35.335 1.00 92.69 327 SER A O 1
ATOM 2520 N N . GLY A 1 328 ? 24.975 -11.555 -35.253 1.00 94.31 328 GLY A N 1
ATOM 2521 C CA . GLY A 1 328 ? 26.251 -12.271 -35.161 1.00 94.31 328 GLY A CA 1
ATOM 2522 C C . GLY A 1 328 ? 26.761 -12.548 -33.740 1.00 94.31 328 GLY A C 1
ATOM 2523 O O . GLY A 1 328 ? 27.941 -12.856 -33.587 1.00 94.31 328 GLY A O 1
ATOM 2524 N N . PHE A 1 329 ? 25.923 -12.412 -32.706 1.00 95.00 329 PHE A N 1
ATOM 2525 C CA . PHE A 1 329 ? 26.290 -12.735 -31.318 1.00 95.00 329 PHE A CA 1
ATOM 2526 C C . PHE A 1 329 ? 26.042 -14.214 -30.969 1.00 95.00 329 PHE A C 1
ATOM 2528 O O . PHE A 1 329 ? 25.117 -14.831 -31.501 1.00 95.00 329 PHE A O 1
ATOM 2535 N N . ASP A 1 330 ? 26.826 -14.761 -30.031 1.00 95.62 330 ASP A N 1
ATOM 2536 C CA . ASP A 1 330 ? 26.646 -16.117 -29.490 1.00 95.62 330 ASP A CA 1
ATOM 2537 C C . ASP A 1 330 ? 25.718 -16.100 -28.259 1.00 95.62 330 ASP A C 1
ATOM 2539 O O . ASP A 1 330 ? 26.054 -15.542 -27.209 1.00 95.62 330 ASP A O 1
ATOM 2543 N N . ILE A 1 331 ? 24.526 -16.693 -28.385 1.00 97.38 331 ILE A N 1
ATOM 2544 C CA . ILE A 1 331 ? 23.529 -16.748 -27.306 1.00 97.38 331 ILE A CA 1
ATOM 2545 C C . ILE A 1 331 ? 23.708 -18.037 -26.509 1.00 97.38 331 ILE A C 1
ATOM 2547 O O . ILE A 1 331 ? 23.413 -19.125 -26.996 1.00 97.38 331 ILE A O 1
ATOM 2551 N N . GLN A 1 332 ? 24.131 -17.907 -25.253 1.00 97.50 332 GLN A N 1
ATOM 2552 C CA . GLN A 1 332 ? 24.349 -19.048 -24.365 1.00 97.50 332 GLN A CA 1
ATOM 2553 C C . GLN A 1 332 ? 23.071 -19.557 -23.709 1.00 97.50 332 GLN A C 1
ATOM 2555 O O . GLN A 1 332 ? 22.918 -20.758 -23.508 1.00 97.50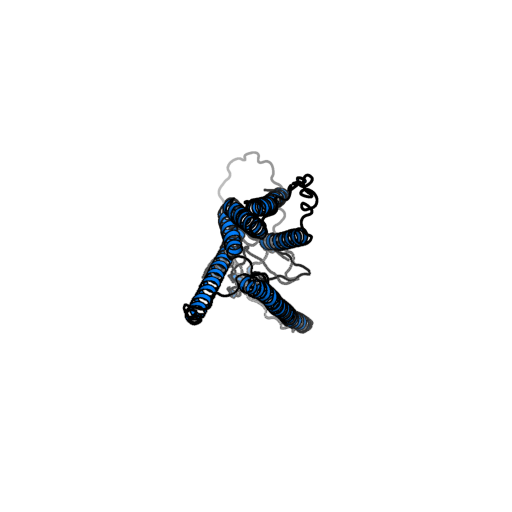 332 GLN A O 1
ATOM 2560 N N . ALA A 1 333 ? 22.191 -18.641 -23.306 1.00 97.25 333 ALA A N 1
ATOM 2561 C CA . ALA A 1 333 ? 21.004 -18.982 -22.538 1.00 97.25 333 ALA A CA 1
ATOM 2562 C C . ALA A 1 333 ? 19.895 -17.944 -22.718 1.00 97.25 333 ALA A C 1
ATOM 2564 O O . ALA A 1 333 ? 20.151 -16.743 -22.833 1.00 97.25 333 ALA A O 1
ATOM 2565 N N . ILE A 1 334 ? 18.662 -18.444 -22.695 1.00 98.06 334 ILE A N 1
ATOM 2566 C CA . ILE A 1 334 ? 17.420 -17.676 -22.691 1.00 98.06 334 ILE A CA 1
ATOM 2567 C C . ILE A 1 334 ? 16.637 -18.168 -21.477 1.00 98.06 334 ILE A C 1
ATOM 2569 O O . ILE A 1 334 ? 16.391 -19.368 -21.361 1.00 98.06 334 ILE A O 1
ATOM 2573 N N . ALA A 1 335 ? 16.304 -17.276 -20.553 1.00 97.44 335 ALA A N 1
ATOM 2574 C CA . ALA A 1 335 ? 15.581 -17.627 -19.333 1.00 97.44 335 ALA A CA 1
ATOM 2575 C C . ALA A 1 335 ? 14.733 -16.449 -18.845 1.00 97.44 335 ALA A C 1
ATOM 2577 O O . ALA A 1 335 ? 14.851 -15.339 -19.363 1.00 97.44 335 ALA A O 1
ATOM 2578 N N . ASP A 1 336 ? 13.906 -16.680 -17.833 1.00 96.44 336 ASP A N 1
ATOM 2579 C CA . ASP A 1 336 ? 13.273 -15.600 -17.083 1.00 96.44 336 ASP A CA 1
ATOM 2580 C C . ASP A 1 336 ? 14.249 -15.042 -16.036 1.00 96.44 336 ASP A C 1
ATOM 2582 O O . ASP A 1 336 ? 15.125 -15.752 -15.529 1.00 96.44 336 ASP A O 1
ATOM 2586 N N . ALA A 1 337 ? 14.148 -13.744 -15.754 1.00 95.50 337 ALA A N 1
ATOM 2587 C CA . ALA A 1 337 ? 14.916 -13.107 -14.695 1.00 95.50 337 ALA A CA 1
ATOM 2588 C C . ALA A 1 337 ? 14.387 -13.528 -13.311 1.00 95.50 337 ALA A C 1
ATOM 2590 O O . ALA A 1 337 ? 13.293 -14.066 -13.167 1.00 95.50 337 ALA A O 1
ATOM 2591 N N . ASP A 1 338 ? 15.158 -13.232 -12.267 1.00 92.94 338 ASP A N 1
ATOM 2592 C CA . ASP A 1 338 ? 14.758 -13.423 -10.868 1.00 92.94 338 ASP A CA 1
ATOM 2593 C C . ASP A 1 338 ? 13.582 -12.525 -10.444 1.00 92.94 338 ASP A C 1
ATOM 2595 O O . ASP A 1 338 ? 12.951 -12.766 -9.413 1.00 92.94 338 ASP A O 1
ATOM 2599 N N . TYR A 1 339 ? 13.283 -11.497 -11.240 1.00 87.50 339 TYR A N 1
ATOM 2600 C CA . TYR A 1 339 ? 12.179 -10.572 -11.035 1.00 87.50 339 TYR A CA 1
ATOM 2601 C C . TYR A 1 339 ? 11.544 -10.184 -12.377 1.00 87.50 339 TYR A C 1
ATOM 2603 O O . TYR A 1 339 ? 12.242 -9.889 -13.342 1.00 87.50 339 TYR A O 1
ATOM 2611 N N . ASP A 1 340 ? 10.216 -10.165 -12.435 1.00 83.31 340 ASP A N 1
ATOM 2612 C CA . ASP A 1 340 ? 9.408 -10.010 -13.653 1.00 83.31 340 ASP A CA 1
ATOM 2613 C C . ASP A 1 340 ? 8.889 -8.580 -13.885 1.00 83.31 340 ASP A C 1
ATOM 2615 O O . ASP A 1 340 ? 8.117 -8.341 -14.812 1.00 83.31 340 ASP A O 1
ATOM 2619 N N . ALA A 1 341 ? 9.333 -7.612 -13.078 1.00 84.44 341 ALA A N 1
ATOM 2620 C CA . ALA A 1 341 ? 8.908 -6.215 -13.174 1.00 84.44 341 ALA A CA 1
ATOM 2621 C C . ALA A 1 341 ? 10.087 -5.226 -13.230 1.00 84.44 341 ALA A C 1
ATOM 2623 O O . ALA A 1 341 ? 10.102 -4.203 -12.536 1.00 84.44 341 ALA A O 1
ATOM 2624 N N . TYR A 1 342 ? 11.096 -5.517 -14.053 1.00 83.75 342 TYR A N 1
ATOM 2625 C CA . TYR A 1 342 ? 12.146 -4.555 -14.379 1.00 83.75 342 TYR A CA 1
ATOM 2626 C C . TYR A 1 342 ? 11.602 -3.454 -15.308 1.00 83.75 342 TYR A C 1
ATOM 2628 O O . TYR A 1 342 ? 11.146 -3.753 -16.410 1.00 83.75 342 TYR A O 1
ATOM 2636 N N . PRO A 1 343 ? 11.679 -2.168 -14.913 1.00 81.38 343 PRO A N 1
ATOM 2637 C CA . PRO A 1 343 ? 11.120 -1.069 -15.706 1.00 81.38 343 PRO A CA 1
ATOM 2638 C C . PRO A 1 343 ? 11.971 -0.702 -16.932 1.00 81.38 343 PRO A C 1
ATOM 2640 O O . PRO A 1 343 ? 11.501 0.007 -17.819 1.00 81.38 343 PRO A O 1
ATOM 2643 N N . HIS A 1 344 ? 13.230 -1.151 -16.977 1.00 84.69 344 HIS A N 1
ATOM 2644 C CA . HIS A 1 344 ? 14.196 -0.824 -18.023 1.00 84.69 344 HIS A CA 1
ATOM 2645 C C . HIS A 1 344 ? 15.021 -2.049 -18.413 1.00 84.69 344 HIS A C 1
ATOM 2647 O O . HIS A 1 344 ? 15.198 -2.973 -17.617 1.00 84.69 344 HIS A O 1
ATOM 2653 N N . THR A 1 345 ? 15.579 -2.021 -19.623 1.00 87.06 345 THR A N 1
ATOM 2654 C CA . THR A 1 345 ? 16.549 -3.022 -20.073 1.00 87.06 345 THR A CA 1
ATOM 2655 C C . THR A 1 345 ? 17.903 -2.741 -19.427 1.00 87.06 345 THR A C 1
ATOM 2657 O O . THR A 1 345 ? 18.448 -1.640 -19.562 1.00 87.06 345 THR A O 1
ATOM 2660 N N . PHE A 1 346 ? 18.454 -3.746 -18.745 1.00 86.81 346 PHE A N 1
ATOM 2661 C CA . PHE A 1 346 ? 19.770 -3.687 -18.113 1.00 86.81 346 PHE A CA 1
ATOM 2662 C C . PHE A 1 346 ? 20.757 -4.576 -18.864 1.00 86.81 346 PHE A C 1
ATOM 2664 O O . PHE A 1 346 ? 20.477 -5.745 -19.119 1.00 86.81 346 PHE A O 1
ATOM 2671 N N . ILE A 1 347 ? 21.942 -4.041 -19.155 1.00 90.12 347 ILE A N 1
ATOM 2672 C CA . ILE A 1 347 ? 23.069 -4.820 -19.675 1.00 90.12 347 ILE A CA 1
ATOM 2673 C C . ILE A 1 347 ? 24.064 -4.993 -18.534 1.00 90.12 347 ILE A C 1
ATOM 2675 O O . ILE A 1 347 ? 24.642 -4.013 -18.070 1.00 90.12 347 ILE A O 1
ATOM 2679 N N . ARG A 1 348 ? 24.260 -6.234 -18.082 1.00 89.44 348 ARG A N 1
ATOM 2680 C CA . ARG A 1 348 ? 25.260 -6.590 -17.067 1.00 89.44 348 ARG A CA 1
ATOM 2681 C C . ARG A 1 348 ? 26.407 -7.337 -17.731 1.00 89.44 348 ARG A C 1
ATOM 2683 O O . ARG A 1 348 ? 26.182 -8.168 -18.605 1.00 89.44 348 ARG A O 1
ATOM 2690 N N . HIS A 1 349 ? 27.627 -7.057 -17.303 1.00 87.88 349 HIS A N 1
ATOM 2691 C CA . HIS A 1 349 ? 28.826 -7.739 -17.777 1.00 87.88 349 HIS A CA 1
ATOM 2692 C C . HIS A 1 349 ? 29.734 -8.046 -16.589 1.00 87.88 349 HIS A C 1
ATOM 2694 O O . HIS A 1 349 ? 29.628 -7.414 -15.539 1.00 87.88 349 HIS A O 1
ATOM 2700 N N . LYS A 1 350 ? 30.605 -9.050 -16.725 1.00 84.56 350 LYS A N 1
ATOM 2701 C CA . LYS A 1 350 ? 31.579 -9.334 -15.671 1.00 84.56 350 LYS A CA 1
ATOM 2702 C C . LYS A 1 350 ? 32.650 -8.234 -15.648 1.00 84.56 350 LYS A C 1
ATOM 2704 O O . LYS A 1 350 ? 33.064 -7.779 -16.723 1.00 84.56 350 LYS A O 1
ATOM 2709 N N . PRO A 1 351 ? 33.142 -7.839 -14.462 1.00 80.50 351 PRO A N 1
ATOM 2710 C CA . PRO A 1 351 ? 34.279 -6.933 -14.345 1.00 80.50 351 PRO A CA 1
ATOM 2711 C C . PRO A 1 351 ? 35.470 -7.435 -15.171 1.00 80.50 351 PRO A C 1
ATOM 2713 O O . PRO A 1 351 ? 35.751 -8.632 -15.198 1.00 80.50 351 PRO A O 1
ATOM 2716 N N . GLY A 1 352 ? 36.142 -6.537 -15.893 1.00 80.06 352 GLY A N 1
ATOM 2717 C CA . GLY A 1 352 ? 37.269 -6.880 -16.775 1.00 80.06 352 GLY A CA 1
ATOM 2718 C C . GLY A 1 352 ? 36.874 -7.513 -18.113 1.00 80.06 352 GLY A C 1
ATOM 2719 O O . GLY A 1 352 ? 37.678 -7.524 -19.041 1.00 80.06 352 GLY A O 1
ATOM 2720 N N . GLN A 1 353 ? 35.623 -7.958 -18.256 1.00 74.12 353 GLN A N 1
ATOM 2721 C CA . GLN A 1 353 ? 35.069 -8.405 -19.530 1.00 74.12 353 GLN A CA 1
ATOM 2722 C C . GLN A 1 353 ? 34.535 -7.237 -20.366 1.00 74.12 353 GLN A C 1
ATOM 2724 O O . GLN A 1 353 ? 34.228 -7.467 -21.529 1.00 74.12 353 GLN A O 1
ATOM 2729 N N . GLY A 1 354 ? 34.502 -6.019 -19.784 1.00 63.84 354 GLY A N 1
ATOM 2730 C CA . GLY A 1 354 ? 35.503 -4.969 -20.072 1.00 63.84 354 GLY A CA 1
ATOM 2731 C C . GLY A 1 354 ? 35.060 -3.499 -20.274 1.00 63.84 354 GLY A C 1
ATOM 2732 O O . GLY A 1 354 ? 34.341 -2.943 -19.457 1.00 63.84 354 GLY A O 1
ATOM 2733 N N . ASP A 1 355 ? 35.542 -2.843 -21.326 1.00 64.38 355 ASP A N 1
ATOM 2734 C CA . ASP A 1 355 ? 35.707 -1.388 -21.432 1.00 64.38 355 ASP A CA 1
ATOM 2735 C C . ASP A 1 355 ? 34.480 -0.572 -21.893 1.00 64.38 355 ASP A C 1
ATOM 2737 O O . ASP A 1 355 ? 34.620 0.544 -22.397 1.00 64.38 355 ASP A O 1
ATOM 2741 N N . GLY A 1 356 ? 33.263 -1.097 -21.721 1.00 63.78 356 GLY A N 1
ATOM 2742 C CA . GLY A 1 356 ? 32.014 -0.388 -22.030 1.00 63.78 356 GLY A CA 1
ATOM 2743 C C . GLY A 1 356 ? 31.714 -0.215 -23.525 1.00 63.78 356 GLY A C 1
ATOM 2744 O O . GLY A 1 356 ? 30.606 0.198 -23.870 1.00 63.78 356 GLY A O 1
ATOM 2745 N N . ARG A 1 357 ? 32.627 -0.583 -24.435 1.00 68.62 357 ARG A N 1
ATOM 2746 C CA . ARG A 1 357 ? 32.450 -0.373 -25.885 1.00 68.62 357 ARG A CA 1
ATOM 2747 C C . ARG A 1 357 ? 31.355 -1.230 -26.522 1.00 68.62 357 ARG A C 1
ATOM 2749 O O . ARG A 1 357 ? 30.769 -0.803 -27.511 1.00 68.62 357 ARG A O 1
ATOM 2756 N N . TRP A 1 358 ? 31.008 -2.387 -25.957 1.00 69.69 358 TRP A N 1
ATOM 2757 C CA . TRP A 1 358 ? 29.874 -3.201 -26.445 1.00 69.69 358 TRP A CA 1
ATOM 2758 C C . TRP A 1 358 ? 28.520 -2.542 -26.250 1.00 69.69 358 TRP A C 1
ATOM 2760 O O . TRP A 1 358 ? 27.604 -2.828 -27.013 1.00 69.69 358 TRP A O 1
ATOM 2770 N N . SER A 1 359 ? 28.371 -1.649 -25.267 1.00 65.94 359 SER A N 1
ATOM 2771 C CA . SER A 1 359 ? 27.105 -0.927 -25.101 1.00 65.94 359 SER A CA 1
ATOM 2772 C C . SER A 1 359 ? 26.751 -0.099 -26.343 1.00 65.94 359 SER A C 1
ATOM 2774 O O . SER A 1 359 ? 25.575 0.104 -26.620 1.00 65.94 359 SER A O 1
ATOM 2776 N N . ALA A 1 360 ? 27.758 0.300 -27.133 1.00 66.50 360 ALA A N 1
ATOM 2777 C CA . ALA A 1 360 ? 27.583 1.011 -28.395 1.00 66.50 360 ALA A CA 1
ATOM 2778 C C . ALA A 1 360 ? 27.377 0.092 -29.616 1.00 66.50 360 ALA A C 1
ATOM 2780 O O . ALA A 1 360 ? 26.934 0.573 -30.656 1.00 66.50 360 ALA A O 1
ATOM 2781 N N . SER A 1 361 ? 27.712 -1.203 -29.528 1.00 65.69 361 SER A N 1
ATOM 2782 C CA . SER A 1 361 ? 27.602 -2.149 -30.654 1.00 65.69 361 SER A CA 1
ATOM 2783 C C . SER A 1 361 ? 26.337 -3.008 -30.625 1.00 65.69 361 SER A C 1
ATOM 2785 O O . SER A 1 361 ? 26.011 -3.647 -31.630 1.00 65.69 361 SER A O 1
ATOM 2787 N N . ILE A 1 362 ? 25.612 -3.022 -29.503 1.00 69.31 362 ILE A N 1
ATOM 2788 C CA . ILE A 1 362 ? 24.279 -3.620 -29.424 1.00 69.31 362 ILE A CA 1
ATOM 2789 C C . ILE A 1 362 ? 23.318 -2.692 -30.188 1.00 69.31 362 ILE A C 1
ATOM 2791 O O . ILE A 1 362 ? 23.305 -1.490 -29.906 1.00 69.31 362 ILE A O 1
ATOM 2795 N N . PRO A 1 363 ? 22.536 -3.207 -31.163 1.00 65.88 363 PRO A N 1
ATOM 2796 C CA . PRO A 1 363 ? 21.518 -2.420 -31.857 1.00 65.88 363 PRO A CA 1
ATOM 2797 C C . PRO A 1 363 ? 20.684 -1.666 -30.829 1.00 65.88 363 PRO A C 1
ATOM 2799 O O . PRO A 1 363 ? 20.358 -2.249 -29.800 1.00 65.88 363 PRO A O 1
ATOM 2802 N N . SER A 1 364 ? 20.364 -0.394 -31.074 1.00 65.69 364 SER A N 1
ATOM 2803 C CA . SER A 1 364 ? 19.643 0.447 -30.115 1.00 65.69 364 SER A CA 1
ATOM 2804 C C . SER A 1 364 ? 18.343 -0.232 -29.675 1.00 65.69 364 SER A C 1
ATOM 2806 O O . SER A 1 364 ? 17.323 -0.153 -30.362 1.00 65.69 364 SER A O 1
ATOM 2808 N N . LEU A 1 365 ? 18.389 -0.927 -28.539 1.00 67.56 365 LEU A N 1
ATOM 2809 C CA . LEU A 1 365 ? 17.217 -1.515 -27.921 1.00 67.56 365 LEU A CA 1
ATOM 2810 C C . LEU A 1 365 ? 16.449 -0.360 -27.273 1.00 67.56 365 LEU A C 1
ATOM 2812 O O . LEU A 1 365 ? 17.050 0.422 -26.524 1.00 67.56 365 LEU A O 1
ATOM 2816 N N . PRO A 1 366 ? 15.150 -0.197 -27.565 1.00 64.81 366 PRO A N 1
ATOM 2817 C CA . PRO A 1 366 ? 14.370 0.887 -26.986 1.00 64.81 366 PRO A CA 1
ATOM 2818 C C . PRO A 1 366 ? 14.435 0.824 -25.449 1.00 64.81 366 PRO A C 1
ATOM 2820 O O . PRO A 1 366 ? 14.173 -0.217 -24.853 1.00 64.81 366 PRO A O 1
ATOM 2823 N N . GLY A 1 367 ? 14.820 1.937 -24.811 1.00 63.16 367 GLY A N 1
ATOM 2824 C CA . GLY A 1 367 ? 14.833 2.080 -23.347 1.00 63.16 367 GLY A CA 1
ATOM 2825 C C . GLY A 1 367 ? 16.049 1.506 -22.601 1.00 63.16 367 GLY A C 1
ATOM 2826 O O . GLY A 1 367 ? 15.953 1.257 -21.400 1.00 63.16 367 GLY A O 1
ATOM 2827 N N . CYS A 1 368 ? 17.183 1.273 -23.268 1.00 56.16 368 CYS A N 1
ATOM 2828 C CA . CYS A 1 368 ? 18.365 0.682 -22.631 1.00 56.16 368 CYS A CA 1
ATOM 2829 C C . CYS A 1 368 ? 19.177 1.697 -21.795 1.00 56.16 368 CYS A C 1
ATOM 2831 O O . CYS A 1 368 ? 19.526 2.769 -22.285 1.00 56.16 368 CYS A O 1
ATOM 2833 N N . SER A 1 369 ? 19.541 1.333 -20.556 1.00 54.50 369 SER A N 1
ATOM 2834 C CA . SER A 1 369 ? 20.505 2.078 -19.723 1.00 54.50 369 SER A CA 1
ATOM 2835 C C . SER A 1 369 ? 21.669 1.164 -19.319 1.00 54.50 369 SER A C 1
ATOM 2837 O O . SER A 1 369 ? 21.453 0.036 -18.874 1.00 54.50 369 SER A O 1
ATOM 2839 N N . SER A 1 370 ? 22.915 1.603 -19.522 1.00 48.44 370 SER A N 1
ATOM 2840 C CA . SER A 1 370 ? 24.109 0.822 -19.171 1.00 48.44 370 SER A CA 1
ATOM 2841 C C . SER A 1 370 ? 24.468 1.019 -17.698 1.00 48.44 370 SER A C 1
ATOM 2843 O O . SER A 1 370 ? 24.657 2.157 -17.270 1.00 48.44 370 SER A O 1
ATOM 2845 N N . TRP A 1 371 ? 24.618 -0.073 -16.948 1.00 44.94 371 TRP A N 1
ATOM 2846 C CA . TRP A 1 371 ? 25.140 -0.066 -15.579 1.00 44.94 371 TRP A CA 1
ATOM 2847 C C . TRP A 1 371 ? 26.398 -0.940 -15.516 1.00 44.94 371 TRP A C 1
ATOM 2849 O O . TRP A 1 371 ? 26.427 -2.018 -16.113 1.00 44.94 371 TRP A O 1
ATOM 2859 N N . GLY A 1 372 ? 27.444 -0.420 -14.868 1.00 40.41 372 GLY A N 1
ATOM 2860 C CA . GLY A 1 372 ? 28.735 -1.089 -14.668 1.00 40.41 372 GLY A CA 1
ATOM 2861 C C . GLY A 1 372 ? 28.755 -1.982 -13.443 1.00 40.41 372 GLY A C 1
ATOM 2862 O O . GLY A 1 372 ? 28.045 -1.640 -12.468 1.00 40.41 372 GLY A O 1
#